Protein AF-A0A383F556-F1 (afdb_monomer_lite)

Structure (mmCIF, N/CA/C/O backbone):
data_AF-A0A383F556-F1
#
_entry.id   AF-A0A383F556-F1
#
loop_
_atom_site.group_PDB
_atom_site.id
_atom_site.type_symbol
_atom_site.label_atom_id
_atom_site.label_alt_id
_atom_site.label_comp_id
_atom_site.label_asym_id
_atom_site.label_entity_id
_atom_site.label_seq_id
_atom_site.pdbx_PDB_ins_code
_atom_site.Cartn_x
_atom_site.Cartn_y
_atom_site.Cartn_z
_atom_site.occupancy
_atom_site.B_iso_or_equiv
_atom_site.auth_seq_id
_atom_site.auth_comp_id
_atom_site.auth_asym_id
_atom_site.auth_atom_id
_atom_site.pdbx_PDB_model_num
ATOM 1 N N . LEU A 1 1 ? 10.290 -3.381 14.568 1.00 82.75 1 LEU A N 1
ATOM 2 C CA . LEU A 1 1 ? 10.496 -2.955 15.974 1.00 82.75 1 LEU A CA 1
ATOM 3 C C . LEU A 1 1 ? 11.344 -1.688 16.072 1.00 82.75 1 LEU A C 1
ATOM 5 O O . LEU A 1 1 ? 10.783 -0.673 16.446 1.00 82.75 1 LEU A O 1
ATOM 9 N N . LEU A 1 2 ? 12.609 -1.680 15.626 1.00 88.69 2 LEU A N 1
ATOM 10 C CA . LEU A 1 2 ? 13.478 -0.484 15.699 1.00 88.69 2 LEU A CA 1
ATOM 11 C C . LEU A 1 2 ? 12.856 0.798 15.114 1.00 88.69 2 LEU A C 1
ATOM 13 O O . LEU A 1 2 ? 12.939 1.856 15.727 1.00 88.69 2 LEU A O 1
ATOM 17 N N . THR A 1 3 ? 12.210 0.721 13.946 1.00 88.75 3 THR A N 1
ATOM 18 C CA . THR A 1 3 ? 11.525 1.880 13.347 1.00 88.75 3 THR A CA 1
ATOM 19 C C . THR A 1 3 ? 10.387 2.398 14.226 1.00 88.75 3 THR A C 1
ATOM 21 O O . THR A 1 3 ? 10.232 3.605 14.358 1.00 88.75 3 THR A O 1
ATOM 24 N N . ALA A 1 4 ? 9.615 1.507 14.851 1.00 90.25 4 ALA A N 1
ATOM 25 C CA . ALA A 1 4 ? 8.514 1.887 15.733 1.00 90.25 4 ALA A CA 1
ATOM 26 C C . ALA A 1 4 ? 9.050 2.627 16.970 1.00 90.25 4 ALA A C 1
ATOM 28 O O . ALA A 1 4 ? 8.618 3.738 17.259 1.00 90.25 4 ALA A O 1
ATOM 29 N N . GLU A 1 5 ? 10.077 2.076 17.619 1.00 91.81 5 GLU A N 1
ATOM 30 C CA . GLU A 1 5 ? 10.728 2.687 18.785 1.00 91.81 5 GLU A CA 1
ATOM 31 C C . GLU A 1 5 ? 11.360 4.046 18.467 1.00 91.81 5 GLU A C 1
ATOM 33 O O . GLU A 1 5 ? 11.185 4.993 19.230 1.00 91.81 5 GLU A O 1
ATOM 38 N N . ARG A 1 6 ? 12.035 4.181 17.315 1.00 91.25 6 ARG A N 1
ATOM 39 C CA . ARG A 1 6 ? 12.592 5.466 16.850 1.00 91.25 6 ARG A CA 1
ATOM 40 C C . ARG A 1 6 ? 11.532 6.552 16.672 1.00 91.25 6 ARG A C 1
ATOM 42 O O . ARG A 1 6 ? 11.854 7.725 16.804 1.00 91.25 6 ARG A O 1
ATOM 49 N N . ASN A 1 7 ? 10.293 6.157 16.390 1.00 88.81 7 ASN A N 1
ATOM 50 C CA . ASN A 1 7 ? 9.147 7.053 16.261 1.00 88.81 7 ASN A CA 1
ATOM 51 C C . ASN A 1 7 ? 8.319 7.152 17.559 1.00 88.81 7 ASN A C 1
ATOM 53 O O . ASN A 1 7 ? 7.208 7.669 17.539 1.00 88.81 7 ASN A O 1
ATOM 57 N N . GLY A 1 8 ? 8.831 6.654 18.690 1.00 92.31 8 GLY A N 1
ATOM 58 C CA . GLY A 1 8 ? 8.158 6.744 19.987 1.00 92.31 8 GLY A CA 1
ATOM 59 C C . GLY A 1 8 ? 7.057 5.706 20.217 1.00 92.31 8 GLY A C 1
ATOM 60 O O . GLY A 1 8 ? 6.406 5.739 21.256 1.00 92.31 8 GLY A O 1
ATOM 61 N N . TYR A 1 9 ? 6.868 4.734 19.322 1.00 92.44 9 TYR A N 1
ATOM 62 C CA . TYR A 1 9 ? 5.936 3.619 19.524 1.00 92.44 9 TYR A CA 1
ATOM 63 C C . TYR A 1 9 ? 6.584 2.515 20.366 1.00 92.44 9 TYR A C 1
ATOM 65 O O . TYR A 1 9 ? 6.806 1.393 19.912 1.00 92.44 9 TYR A O 1
ATOM 73 N N . SER A 1 10 ? 6.929 2.860 21.604 1.00 93.75 10 SER A N 1
ATOM 74 C CA . SER A 1 10 ? 7.419 1.923 22.613 1.00 93.75 10 SER A CA 1
ATOM 75 C C . SER A 1 10 ? 6.396 1.784 23.733 1.00 93.75 10 SER A C 1
ATOM 77 O O . SER A 1 10 ? 5.655 2.727 24.017 1.00 93.75 10 SER A O 1
ATOM 79 N N . SER A 1 11 ? 6.395 0.649 24.436 1.00 93.38 11 SER A N 1
ATOM 80 C CA . SER A 1 11 ? 5.472 0.471 25.561 1.00 93.38 11 SER A CA 1
ATOM 81 C C . SER A 1 11 ? 5.682 1.499 26.679 1.00 93.38 11 SER A C 1
ATOM 83 O O . SER A 1 11 ? 4.736 1.863 27.371 1.00 93.38 11 SER A O 1
ATOM 85 N N . ALA A 1 12 ? 6.913 1.999 26.835 1.00 92.69 12 ALA A N 1
ATOM 86 C CA . ALA A 1 12 ? 7.246 3.027 27.816 1.00 92.69 12 ALA A CA 1
ATOM 87 C C . ALA A 1 12 ? 6.643 4.394 27.458 1.00 92.69 12 ALA A C 1
ATOM 89 O O . ALA A 1 12 ? 6.179 5.109 28.340 1.00 92.69 12 ALA A O 1
ATOM 90 N N . THR A 1 13 ? 6.629 4.748 26.172 1.00 95.06 13 THR A N 1
ATOM 91 C CA . THR A 1 13 ? 6.064 6.014 25.685 1.00 95.06 13 THR A CA 1
ATOM 92 C C . THR A 1 13 ? 4.540 5.954 25.592 1.00 95.06 13 THR A C 1
ATOM 94 O O . THR A 1 13 ? 3.870 6.919 25.942 1.00 95.06 13 THR A O 1
ATOM 97 N N . LEU A 1 14 ? 3.991 4.823 25.136 1.00 93.25 14 LEU A N 1
ATOM 98 C CA . LEU A 1 14 ? 2.553 4.648 24.920 1.00 93.25 14 LEU A CA 1
ATOM 99 C C . LEU A 1 14 ? 1.781 4.346 26.213 1.00 93.25 14 LEU A C 1
ATOM 101 O O . LEU A 1 14 ? 0.568 4.527 26.256 1.00 93.25 14 LEU A O 1
ATOM 105 N N . GLY A 1 15 ? 2.456 3.847 27.255 1.00 95.38 15 GLY A N 1
ATOM 106 C CA . GLY A 1 15 ? 1.801 3.372 28.478 1.00 95.38 15 GLY A CA 1
ATOM 107 C C . GLY A 1 15 ? 1.016 2.064 28.293 1.00 95.38 15 GLY A C 1
ATOM 108 O O . GLY A 1 15 ? 0.298 1.645 29.199 1.00 95.38 15 GLY A O 1
ATOM 109 N N . CYS A 1 16 ? 1.151 1.405 27.140 1.00 94.69 16 CYS A N 1
ATOM 110 C CA . CYS A 1 16 ? 0.531 0.124 26.812 1.00 94.69 16 CYS A CA 1
ATOM 111 C C . CYS A 1 16 ? 1.474 -0.728 25.941 1.00 94.69 16 CYS A C 1
ATOM 113 O O . CYS A 1 16 ? 2.396 -0.182 25.337 1.00 94.69 16 CYS A O 1
ATOM 115 N N . PRO A 1 17 ? 1.293 -2.059 25.862 1.00 93.94 17 PRO A N 1
ATOM 116 C CA . PRO A 1 17 ? 2.137 -2.905 25.023 1.00 93.94 17 PRO A CA 1
ATOM 117 C C . PRO A 1 17 ? 2.098 -2.509 23.542 1.00 93.94 17 PRO A C 1
ATOM 119 O O . PRO A 1 17 ? 1.027 -2.382 22.954 1.00 93.94 17 PRO A O 1
ATOM 122 N N . PHE A 1 18 ? 3.271 -2.398 22.917 1.00 93.25 18 PHE A N 1
ATOM 123 C CA . PHE A 1 18 ? 3.389 -2.347 21.461 1.00 93.25 18 PHE A CA 1
ATOM 124 C C . PHE A 1 18 ? 3.455 -3.764 20.871 1.00 93.25 18 PHE A C 1
ATOM 126 O O . PHE A 1 18 ? 4.221 -4.604 21.346 1.00 93.25 18 PHE A O 1
ATOM 133 N N . ILE A 1 19 ? 2.693 -4.019 19.804 1.00 93.38 19 ILE A N 1
ATOM 134 C CA . ILE A 1 19 ? 2.665 -5.309 19.104 1.00 93.38 19 ILE A CA 1
ATOM 135 C C . ILE A 1 19 ? 2.684 -5.059 17.589 1.00 93.38 19 ILE A C 1
ATOM 137 O O . ILE A 1 19 ? 1.885 -4.281 17.075 1.00 93.38 19 ILE A O 1
ATOM 141 N N . CYS A 1 20 ? 3.561 -5.751 16.854 1.00 94.38 20 CYS A N 1
ATOM 142 C CA . CYS A 1 20 ? 3.426 -5.876 15.398 1.00 94.38 20 CYS A CA 1
ATOM 143 C C . CYS A 1 20 ? 2.303 -6.877 15.102 1.00 94.38 20 CYS A C 1
ATOM 145 O O . CYS A 1 20 ? 2.477 -8.079 15.311 1.00 94.38 20 CYS A O 1
ATOM 147 N N . ALA A 1 21 ? 1.145 -6.378 14.669 1.00 96.12 21 ALA A N 1
ATOM 148 C CA . ALA A 1 21 ? -0.080 -7.172 14.607 1.00 96.12 21 ALA A CA 1
ATOM 149 C C . ALA A 1 21 ? -0.034 -8.352 13.619 1.00 96.12 21 ALA A C 1
ATOM 151 O O . ALA A 1 21 ? -0.763 -9.328 13.801 1.00 96.12 21 ALA A O 1
ATOM 152 N N . ASP A 1 22 ? 0.812 -8.268 12.591 1.00 96.88 22 ASP A N 1
ATOM 153 C CA . ASP A 1 22 ? 1.055 -9.301 11.579 1.00 96.88 22 ASP A CA 1
ATOM 154 C C . ASP A 1 22 ? 2.279 -10.184 11.902 1.00 96.88 22 ASP A C 1
ATOM 156 O O . ASP A 1 22 ? 2.768 -10.943 11.061 1.00 96.88 22 ASP A O 1
ATOM 160 N N . GLY A 1 23 ? 2.759 -10.139 13.147 1.00 94.94 23 GLY A N 1
ATOM 161 C CA . GLY A 1 23 ? 3.851 -10.973 13.641 1.00 94.94 23 GLY A CA 1
ATOM 162 C C . GLY A 1 23 ? 5.244 -10.437 13.302 1.00 94.94 23 GLY A C 1
ATOM 163 O O . GLY A 1 23 ? 5.418 -9.396 12.676 1.00 94.94 23 GLY A O 1
ATOM 164 N N . PHE A 1 24 ? 6.278 -11.159 13.742 1.00 91.62 24 PHE A N 1
ATOM 165 C CA . PHE A 1 24 ? 7.666 -10.681 13.677 1.00 91.62 24 PHE A CA 1
ATOM 166 C C . PHE A 1 24 ? 8.178 -10.445 12.245 1.00 91.62 24 PHE A C 1
ATOM 168 O O . PHE A 1 24 ? 8.915 -9.491 12.008 1.00 91.62 24 PHE A O 1
ATOM 175 N N . ILE A 1 25 ? 7.770 -11.296 11.297 1.00 93.81 25 ILE A N 1
ATOM 176 C CA . ILE A 1 25 ? 8.145 -11.199 9.874 1.00 93.81 25 ILE A CA 1
ATOM 177 C C . ILE A 1 25 ? 6.978 -10.769 8.964 1.00 93.81 25 ILE A C 1
ATOM 179 O O . ILE A 1 25 ? 7.119 -10.790 7.741 1.00 93.81 25 ILE A O 1
ATOM 183 N N . GLY A 1 26 ? 5.833 -10.386 9.543 1.00 94.94 26 GLY A N 1
ATOM 184 C CA . GLY A 1 26 ? 4.665 -9.887 8.808 1.00 94.94 26 GLY A CA 1
ATOM 185 C C . GLY A 1 26 ? 3.803 -10.950 8.111 1.00 94.94 26 GLY A C 1
ATOM 186 O O . GLY A 1 26 ? 3.070 -10.624 7.178 1.00 94.94 26 GLY A O 1
ATOM 187 N N . THR A 1 27 ? 3.918 -12.225 8.496 1.00 96.12 27 THR A N 1
ATOM 188 C CA . THR A 1 27 ? 3.211 -13.358 7.861 1.00 96.12 27 THR A CA 1
ATOM 189 C C . THR A 1 27 ? 2.070 -13.932 8.700 1.00 96.12 27 THR A C 1
ATOM 191 O O . THR A 1 27 ? 1.432 -14.888 8.268 1.00 96.12 27 THR A O 1
ATOM 194 N N . ASN A 1 28 ? 1.824 -13.406 9.901 1.00 97.88 28 ASN A N 1
ATOM 195 C CA . ASN A 1 28 ? 0.738 -13.869 10.757 1.00 97.88 28 ASN A CA 1
ATOM 196 C C . ASN A 1 28 ? -0.544 -13.152 10.357 1.00 97.88 28 ASN A C 1
ATOM 198 O O . ASN A 1 28 ? -0.732 -11.970 10.654 1.00 97.88 28 ASN A O 1
ATOM 202 N N . ASP A 1 29 ? -1.434 -13.869 9.689 1.00 98.00 29 ASP A N 1
ATOM 203 C CA . ASP A 1 29 ? -2.674 -13.297 9.202 1.00 98.00 29 ASP A CA 1
ATOM 204 C C . ASP A 1 29 ? -3.859 -14.239 9.372 1.00 98.00 29 ASP A C 1
ATOM 206 O O . ASP A 1 29 ? -3.723 -15.440 9.615 1.00 98.00 29 ASP A O 1
ATOM 210 N N . PHE A 1 30 ? -5.034 -13.636 9.314 1.00 98.25 30 PHE A N 1
ATOM 211 C CA . PHE A 1 30 ? -6.313 -14.301 9.323 1.00 98.25 30 PHE A CA 1
ATOM 212 C C . PHE A 1 30 ? -7.007 -13.977 8.006 1.00 98.25 30 PHE A C 1
ATOM 214 O O . PHE A 1 30 ? -7.207 -12.811 7.653 1.00 98.25 30 PHE A O 1
ATOM 221 N N . ARG A 1 31 ? -7.339 -15.026 7.256 1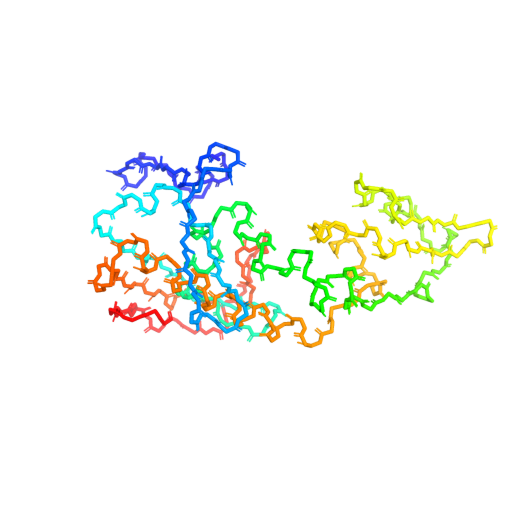.00 98.50 31 ARG A N 1
ATOM 222 C CA . ARG A 1 31 ? -8.063 -14.893 5.998 1.00 98.50 31 ARG A CA 1
ATOM 223 C C . ARG A 1 31 ? -9.532 -14.605 6.288 1.00 98.50 31 ARG A C 1
ATOM 225 O O . ARG A 1 31 ? -10.173 -15.349 7.025 1.00 98.50 31 ARG A O 1
ATOM 232 N N . VAL A 1 32 ? -10.056 -13.572 5.644 1.00 98.31 32 VAL A N 1
ATOM 233 C CA . VAL A 1 32 ? -11.462 -13.175 5.712 1.00 98.31 32 VAL A CA 1
ATOM 234 C C . VAL A 1 32 ? -12.033 -13.195 4.306 1.00 98.31 32 VAL A C 1
ATOM 236 O O . VAL A 1 32 ? -11.501 -12.530 3.419 1.00 98.31 32 VAL A O 1
ATOM 239 N N . ASP A 1 33 ? -13.116 -13.936 4.096 1.00 98.31 33 ASP A N 1
ATOM 240 C CA . ASP A 1 33 ? -13.802 -13.936 2.808 1.00 98.31 33 ASP A CA 1
ATOM 241 C C . ASP A 1 33 ? -14.694 -12.683 2.676 1.00 98.31 33 ASP A C 1
ATOM 243 O O . ASP A 1 33 ? -15.473 -12.332 3.570 1.00 98.31 33 ASP A O 1
ATOM 247 N N . ILE A 1 34 ? -14.579 -12.008 1.533 1.00 98.00 34 ILE A N 1
ATOM 248 C CA . ILE A 1 34 ? -15.324 -10.795 1.166 1.00 98.00 34 ILE A CA 1
ATOM 249 C C . ILE A 1 34 ? -15.900 -10.956 -0.248 1.00 98.00 34 ILE A C 1
ATOM 251 O O . ILE A 1 34 ? -15.506 -10.243 -1.167 1.00 98.00 34 ILE A O 1
ATOM 255 N N . PRO A 1 35 ? -16.815 -11.916 -0.481 1.00 97.88 35 PRO A N 1
ATOM 256 C CA . PRO A 1 35 ? -17.360 -12.168 -1.818 1.00 97.88 35 PRO A CA 1
ATOM 257 C C . PRO A 1 35 ? -18.011 -10.928 -2.461 1.00 97.88 35 PRO A C 1
ATOM 259 O O . PRO A 1 35 ? -18.036 -10.811 -3.692 1.00 97.88 35 PRO A O 1
ATOM 262 N N . GLU A 1 36 ? -18.506 -10.000 -1.639 1.00 97.12 36 GLU A N 1
ATOM 263 C CA . GLU A 1 36 ? -19.078 -8.720 -2.057 1.00 97.12 36 GLU A CA 1
ATOM 264 C C . GLU A 1 36 ? -18.050 -7.624 -2.380 1.00 97.12 36 GLU A C 1
ATOM 266 O O . GLU A 1 36 ? -18.456 -6.582 -2.886 1.00 97.12 36 GLU A O 1
ATOM 271 N N . GLY A 1 37 ? -16.756 -7.838 -2.114 1.00 96.94 37 GLY A N 1
ATOM 272 C CA . GLY A 1 37 ? -15.706 -6.879 -2.463 1.00 96.94 37 GLY A CA 1
ATOM 273 C C . GLY A 1 37 ? -15.660 -6.625 -3.970 1.00 96.94 37 GLY A C 1
ATOM 274 O O . GLY A 1 37 ? -16.014 -7.494 -4.770 1.00 96.94 37 GLY A O 1
ATOM 275 N N . TYR A 1 38 ? -15.276 -5.427 -4.385 1.00 96.31 38 TYR A N 1
ATOM 276 C CA . TYR A 1 38 ? -15.309 -5.000 -5.780 1.00 96.31 38 TYR A CA 1
ATOM 277 C C . TYR A 1 38 ? -14.215 -5.676 -6.623 1.00 96.31 38 TYR A C 1
ATOM 279 O O . TYR A 1 38 ? -14.519 -6.294 -7.645 1.00 96.31 38 TYR A O 1
ATOM 287 N N . ILE A 1 39 ? -12.963 -5.618 -6.162 1.00 95.31 39 ILE A N 1
ATOM 288 C CA . ILE A 1 39 ? -11.789 -6.282 -6.746 1.00 95.31 39 ILE A CA 1
ATOM 289 C C . ILE A 1 39 ? -11.439 -7.539 -5.950 1.00 95.31 39 ILE A C 1
ATOM 291 O O . ILE A 1 39 ? -11.356 -8.636 -6.507 1.00 95.31 39 ILE A O 1
ATOM 295 N N . LEU A 1 40 ? -11.218 -7.393 -4.643 1.00 97.00 40 LEU A N 1
ATOM 296 C CA . LEU A 1 40 ? -10.759 -8.483 -3.791 1.00 97.00 40 LEU A CA 1
ATOM 297 C C . LEU A 1 40 ? -11.943 -9.314 -3.304 1.00 97.00 40 LEU A C 1
ATOM 299 O O . LEU A 1 40 ? -12.966 -8.786 -2.879 1.00 97.00 40 LEU A O 1
ATOM 303 N N . LYS A 1 41 ? -11.782 -10.640 -3.330 1.00 97.31 41 LYS A N 1
ATOM 304 C CA . LYS A 1 41 ? -12.768 -11.602 -2.798 1.00 97.31 41 LYS A CA 1
ATOM 305 C C . LYS A 1 41 ? -12.366 -12.204 -1.456 1.00 97.31 41 LYS A C 1
ATOM 307 O O . LYS A 1 41 ? -13.140 -12.924 -0.830 1.00 97.31 41 LYS A O 1
ATOM 312 N N . GLU A 1 42 ? -11.167 -11.870 -1.003 1.00 97.62 42 GLU A N 1
ATOM 313 C CA . GLU A 1 42 ? -10.589 -12.264 0.271 1.00 97.62 42 GLU A CA 1
ATOM 314 C C . GLU A 1 42 ? -9.603 -11.187 0.739 1.00 97.62 42 GLU A C 1
ATOM 316 O O . GLU A 1 42 ? -8.917 -10.565 -0.075 1.00 97.62 42 GLU A O 1
ATOM 321 N N . ALA A 1 43 ? -9.520 -10.992 2.051 1.00 98.12 43 ALA A N 1
ATOM 322 C CA . ALA A 1 43 ? -8.539 -10.134 2.704 1.00 98.12 43 ALA A CA 1
ATOM 323 C C . ALA A 1 43 ? -7.679 -10.951 3.677 1.00 98.12 43 ALA A C 1
ATOM 325 O O . ALA A 1 43 ? -8.117 -11.973 4.211 1.00 98.12 43 ALA A O 1
ATOM 326 N N . TYR A 1 44 ? -6.455 -10.485 3.925 1.00 98.44 44 TYR A N 1
ATOM 327 C CA . TYR A 1 44 ? -5.492 -11.135 4.816 1.00 98.44 44 TYR A CA 1
ATOM 328 C C . TYR A 1 44 ? -5.129 -10.176 5.945 1.00 98.44 44 TYR A C 1
ATOM 330 O O . TYR A 1 44 ? -4.114 -9.471 5.914 1.00 98.44 44 TYR A O 1
ATOM 338 N N . VAL A 1 45 ? -6.012 -10.149 6.939 1.00 98.56 45 VAL A N 1
ATOM 339 C CA . VAL A 1 45 ? -5.969 -9.221 8.068 1.00 98.56 45 VAL A CA 1
ATOM 340 C C . VAL A 1 45 ? -4.905 -9.674 9.058 1.00 98.56 45 VAL A C 1
ATOM 342 O O . VAL A 1 45 ? -4.778 -10.861 9.345 1.00 98.56 45 VAL A O 1
ATOM 345 N N . ALA A 1 46 ? -4.139 -8.736 9.604 1.00 98.50 46 ALA A N 1
ATOM 346 C CA . ALA A 1 46 ? -3.150 -9.011 10.635 1.00 98.50 46 ALA A CA 1
ATOM 347 C C . ALA A 1 46 ? -3.785 -9.770 11.814 1.00 98.50 46 ALA A C 1
ATOM 349 O O . ALA A 1 46 ? -4.800 -9.342 12.370 1.00 98.50 46 ALA A O 1
ATOM 350 N N . GLN A 1 47 ? -3.192 -10.901 12.203 1.00 98.19 47 GLN A N 1
ATOM 351 C CA . GLN A 1 47 ? -3.844 -11.859 13.100 1.00 98.19 47 GLN A CA 1
ATOM 352 C C . GLN A 1 47 ? -4.232 -11.255 14.459 1.00 98.19 47 GLN A C 1
ATOM 354 O O . GLN A 1 47 ? -5.302 -11.563 14.977 1.00 98.19 47 GLN A O 1
ATOM 359 N N . ALA A 1 48 ? -3.400 -10.377 15.031 1.00 97.81 48 ALA A N 1
ATOM 360 C CA . ALA A 1 48 ? -3.717 -9.743 16.312 1.00 97.81 48 ALA A CA 1
ATOM 361 C C . ALA A 1 48 ? -4.887 -8.747 16.213 1.00 97.81 48 ALA A C 1
ATOM 363 O O . ALA A 1 48 ? -5.631 -8.599 17.176 1.00 97.81 48 ALA A O 1
ATOM 364 N N . ILE A 1 49 ? -5.069 -8.094 15.057 1.00 98.19 49 ILE A N 1
ATOM 365 C CA . ILE A 1 49 ? -6.220 -7.212 14.809 1.00 98.19 49 ILE A CA 1
ATOM 366 C C . ILE A 1 49 ? -7.485 -8.050 14.641 1.00 98.19 49 ILE A C 1
ATOM 368 O O . ILE A 1 49 ? -8.493 -7.753 15.269 1.00 98.19 49 ILE A O 1
ATOM 372 N N . ALA A 1 50 ? -7.424 -9.133 13.861 1.00 98.00 50 ALA A N 1
ATOM 373 C CA . ALA A 1 50 ? -8.562 -10.034 13.671 1.00 98.00 50 ALA A CA 1
ATOM 374 C C . ALA A 1 50 ? -9.035 -10.702 14.978 1.00 98.00 50 ALA A C 1
ATOM 376 O O . ALA A 1 50 ? -10.198 -11.064 15.098 1.00 98.00 50 ALA A O 1
ATOM 377 N N . ALA A 1 51 ? -8.140 -10.868 15.956 1.00 97.88 51 ALA A N 1
ATOM 378 C CA . ALA A 1 51 ? -8.458 -11.434 17.265 1.00 97.88 51 ALA A CA 1
ATOM 379 C C . ALA A 1 51 ? -9.008 -10.410 18.279 1.00 97.88 51 ALA A C 1
ATOM 381 O O . ALA A 1 51 ? -9.318 -10.793 19.406 1.00 97.88 51 ALA A O 1
ATOM 382 N N . ALA A 1 52 ? -9.083 -9.122 17.930 1.00 97.88 52 ALA A N 1
ATOM 383 C CA . ALA A 1 52 ? -9.521 -8.082 18.852 1.00 97.88 52 ALA A CA 1
ATOM 384 C C . ALA A 1 52 ? -11.047 -8.095 19.052 1.00 97.88 52 ALA A C 1
ATOM 386 O O . ALA A 1 52 ? -11.808 -8.224 18.097 1.00 97.88 52 ALA A O 1
ATOM 387 N N . ASP A 1 53 ? -11.504 -7.875 20.289 1.00 98.19 53 ASP A N 1
ATOM 388 C CA . ASP A 1 53 ? -12.938 -7.746 20.593 1.00 98.19 53 ASP A CA 1
ATOM 389 C C . ASP A 1 53 ? -13.554 -6.454 20.039 1.00 98.19 53 ASP A C 1
ATOM 391 O O . ASP A 1 53 ? -14.754 -6.416 19.767 1.00 98.19 53 ASP A O 1
ATOM 395 N N . ALA A 1 54 ? -12.741 -5.401 19.921 1.00 97.81 54 ALA A N 1
ATOM 396 C CA . ALA A 1 54 ? -13.062 -4.096 19.353 1.00 97.81 54 ALA A CA 1
ATOM 397 C C . ALA A 1 54 ? -11.770 -3.406 18.885 1.00 97.81 54 ALA A C 1
ATOM 399 O O . ALA A 1 54 ? -10.685 -3.699 19.394 1.00 97.81 54 ALA A O 1
ATOM 400 N N . LEU A 1 55 ? -11.885 -2.465 17.948 1.00 97.94 55 LEU A N 1
ATOM 401 C CA . LEU A 1 55 ? -10.751 -1.739 17.374 1.00 97.94 55 LEU A CA 1
ATOM 402 C C . LEU A 1 55 ? -11.015 -0.231 17.383 1.00 97.94 55 LEU A C 1
ATOM 404 O O . LEU A 1 55 ? -12.074 0.215 16.954 1.00 97.94 55 LEU A O 1
ATOM 408 N N . ILE A 1 56 ? -10.030 0.559 17.817 1.00 97.25 56 ILE A N 1
ATOM 409 C CA . ILE A 1 56 ? -10.004 2.005 17.575 1.00 97.25 56 ILE A CA 1
ATOM 410 C C . ILE A 1 56 ? -8.865 2.307 16.607 1.00 97.25 56 ILE A C 1
ATOM 412 O O . ILE A 1 56 ? -7.693 2.149 16.949 1.00 97.25 56 ILE A O 1
ATOM 416 N N . ALA A 1 57 ? -9.212 2.732 15.396 1.00 96.31 57 ALA A N 1
ATOM 417 C CA . ALA A 1 57 ? -8.257 3.157 14.388 1.00 96.31 57 ALA A CA 1
ATOM 418 C C . ALA A 1 57 ? -7.903 4.631 14.620 1.00 96.31 57 ALA A C 1
ATOM 420 O O . ALA A 1 57 ? -8.716 5.522 14.371 1.00 96.31 57 ALA A O 1
ATOM 421 N N . LEU A 1 58 ? -6.692 4.878 15.120 1.00 94.88 58 LEU A N 1
ATOM 422 C CA . LEU A 1 58 ? -6.126 6.217 15.244 1.00 94.88 58 LEU A CA 1
ATOM 423 C C . LEU A 1 58 ? -5.266 6.518 14.018 1.00 94.88 58 LEU A C 1
ATOM 425 O O . LEU A 1 58 ? -4.249 5.866 13.779 1.00 94.88 58 LEU A O 1
ATOM 429 N N . THR A 1 59 ? -5.667 7.521 13.254 1.00 93.88 59 THR A N 1
ATOM 430 C CA . THR A 1 59 ? -5.107 7.812 11.935 1.00 93.88 59 THR A CA 1
ATOM 431 C C . THR A 1 59 ? -4.802 9.286 11.771 1.00 93.88 59 THR A C 1
ATOM 433 O O . THR A 1 59 ? -5.309 10.145 12.485 1.00 93.88 59 THR A O 1
ATOM 436 N N . HIS A 1 60 ? -3.936 9.585 10.811 1.00 91.62 60 HIS A N 1
ATOM 437 C CA . HIS A 1 60 ? -3.553 10.938 10.437 1.00 91.62 60 HIS A CA 1
ATOM 438 C C . HIS A 1 60 ? -3.832 11.126 8.953 1.00 91.62 60 HIS A C 1
ATOM 440 O O . HIS A 1 60 ? -3.464 10.260 8.152 1.00 91.62 60 HIS A O 1
ATOM 446 N N . PHE A 1 61 ? -4.490 12.231 8.606 1.00 90.62 61 PHE A N 1
ATOM 447 C CA . PHE A 1 61 ? -4.737 12.576 7.215 1.00 90.62 61 PHE A CA 1
ATOM 448 C C . PHE A 1 61 ? -3.435 12.972 6.520 1.00 90.62 61 PHE A C 1
ATOM 450 O O . PHE A 1 61 ? -2.665 13.785 7.029 1.00 90.62 61 PHE A O 1
ATOM 457 N N . LYS A 1 62 ? -3.204 12.415 5.332 1.00 88.38 62 LYS A N 1
ATOM 458 C CA . LYS A 1 62 ? -2.012 12.673 4.507 1.00 88.38 62 LYS A CA 1
ATOM 459 C C . LYS A 1 62 ? -2.331 12.539 3.030 1.00 88.38 62 LYS A C 1
ATOM 461 O O . LYS A 1 62 ? -3.259 11.825 2.670 1.00 88.38 62 LYS A O 1
ATOM 466 N N . GLY A 1 63 ? -1.554 13.183 2.173 1.00 87.88 63 GLY A N 1
ATOM 467 C CA . GLY A 1 63 ? -1.625 12.940 0.739 1.00 87.88 63 GLY A CA 1
ATOM 468 C C . GLY A 1 63 ? -1.030 11.586 0.345 1.00 87.88 63 GLY A C 1
ATOM 469 O O . GLY A 1 63 ? -0.455 10.854 1.159 1.00 87.88 63 GLY A O 1
ATOM 470 N N . HIS A 1 64 ? -1.169 11.246 -0.931 1.00 82.62 64 HIS A N 1
ATOM 471 C CA . HIS A 1 64 ? -0.585 10.063 -1.543 1.00 82.62 64 HIS A CA 1
ATOM 472 C C . HIS A 1 64 ? -0.226 10.361 -2.995 1.00 82.62 64 HIS A C 1
ATOM 474 O O . HIS A 1 64 ? -1.017 10.964 -3.715 1.00 82.62 64 HIS A O 1
ATOM 480 N N . SER A 1 65 ? 0.915 9.859 -3.468 1.00 73.19 65 SER A N 1
ATOM 481 C CA . SER A 1 65 ? 1.332 10.007 -4.872 1.00 73.19 65 SER A CA 1
ATOM 482 C C . SER A 1 65 ? 0.398 9.316 -5.874 1.00 73.19 65 SER A C 1
ATOM 484 O O . SER A 1 65 ? 0.485 9.580 -7.064 1.00 73.19 65 SER A O 1
ATOM 486 N N . MET A 1 66 ? -0.504 8.458 -5.390 1.00 70.44 66 MET A N 1
ATOM 487 C CA . MET A 1 66 ? -1.496 7.736 -6.201 1.00 70.44 66 MET A CA 1
ATOM 488 C C . MET A 1 66 ? -2.876 8.418 -6.192 1.00 70.44 66 MET A C 1
ATOM 490 O O . MET A 1 66 ? -3.850 7.812 -6.600 1.00 70.44 66 MET A O 1
ATOM 494 N N . GLY A 1 67 ? -2.982 9.663 -5.712 1.00 60.53 67 GLY A N 1
ATOM 495 C CA . GLY A 1 67 ? -4.209 10.466 -5.828 1.00 60.53 67 GLY A CA 1
ATOM 496 C C . GLY A 1 67 ? -5.219 10.334 -4.682 1.00 60.53 67 GLY A C 1
ATOM 497 O O . GLY A 1 67 ? -6.171 11.110 -4.634 1.00 60.53 67 GLY A O 1
ATOM 498 N N . VAL A 1 68 ? -4.997 9.433 -3.720 1.00 68.62 68 VAL A N 1
ATOM 499 C CA . VAL A 1 68 ? -5.848 9.293 -2.525 1.00 68.62 68 VAL A CA 1
ATOM 500 C C . VAL A 1 68 ? -5.369 10.117 -1.332 1.00 68.62 68 VAL A C 1
ATOM 502 O O . VAL A 1 68 ? -4.183 10.405 -1.167 1.00 68.62 68 VAL A O 1
ATOM 505 N N . ILE A 1 69 ? -6.303 10.440 -0.441 1.00 82.50 69 ILE A N 1
ATOM 506 C CA . ILE A 1 69 ? -5.994 10.911 0.907 1.00 82.50 69 ILE A CA 1
ATOM 507 C C . ILE A 1 69 ? -5.883 9.687 1.820 1.00 82.50 69 ILE A C 1
ATOM 509 O O . ILE A 1 69 ? -6.800 8.878 1.932 1.00 82.50 69 ILE A O 1
ATOM 513 N N . GLY A 1 70 ? -4.735 9.526 2.472 1.00 83.62 70 GLY A N 1
ATOM 514 C CA . GLY A 1 70 ? -4.572 8.558 3.547 1.00 83.62 70 GLY A CA 1
ATOM 515 C C . GLY A 1 70 ? -5.416 8.961 4.755 1.00 83.62 70 GLY A C 1
ATOM 516 O O . GLY A 1 70 ? -5.437 10.128 5.125 1.00 83.62 70 GLY A O 1
ATOM 517 N N . GLY A 1 71 ? -6.076 7.986 5.371 1.00 90.38 71 GLY A N 1
ATOM 518 C CA . GLY A 1 71 ? -6.990 8.145 6.505 1.00 90.38 71 GLY A CA 1
ATOM 519 C C . GLY A 1 71 ? -7.335 6.772 7.079 1.00 90.38 71 GLY A C 1
ATOM 520 O O . GLY A 1 71 ? -6.518 5.847 6.968 1.00 90.38 71 GLY A O 1
ATOM 521 N N . ALA A 1 72 ? -8.533 6.607 7.643 1.00 93.81 72 ALA A N 1
ATOM 522 C CA . ALA A 1 72 ? -8.982 5.326 8.192 1.00 93.81 72 ALA A CA 1
ATOM 523 C C . ALA A 1 72 ? -8.967 4.201 7.150 1.00 93.81 72 ALA A C 1
ATOM 525 O O . ALA A 1 72 ? -8.370 3.150 7.394 1.00 93.81 72 ALA A O 1
ATOM 526 N N . LEU A 1 73 ? -9.543 4.455 5.969 1.00 92.44 73 LEU A N 1
ATOM 527 C CA . LEU A 1 73 ? -9.656 3.472 4.886 1.00 92.44 73 LEU A CA 1
ATOM 528 C C . LEU A 1 73 ? -8.293 2.907 4.486 1.00 92.44 73 LEU A C 1
ATOM 530 O O . LEU A 1 73 ? -8.093 1.695 4.490 1.00 92.44 73 LEU A O 1
ATOM 534 N N . LYS A 1 74 ? -7.310 3.777 4.217 1.00 91.50 74 LYS A N 1
ATOM 535 C CA . LYS A 1 74 ? -5.949 3.328 3.889 1.00 91.50 74 LYS A CA 1
ATOM 536 C C . LYS A 1 74 ? -5.285 2.635 5.081 1.00 91.50 74 LYS A C 1
ATOM 538 O O . LYS A 1 74 ? -4.561 1.657 4.897 1.00 91.50 74 LYS A O 1
ATOM 543 N N . ASN A 1 75 ? -5.487 3.123 6.304 1.00 93.50 75 ASN A N 1
ATOM 544 C CA . ASN A 1 75 ? -4.862 2.521 7.478 1.00 93.50 75 ASN A CA 1
ATOM 545 C C . ASN A 1 75 ? -5.348 1.087 7.714 1.00 93.50 75 ASN A C 1
ATOM 547 O O . ASN A 1 75 ? -4.520 0.214 7.953 1.00 93.50 75 ASN A O 1
ATOM 551 N N . LEU A 1 76 ? -6.640 0.808 7.561 1.00 95.69 76 LEU A N 1
ATOM 552 C CA . LEU A 1 76 ? -7.149 -0.557 7.676 1.00 95.69 76 LEU A CA 1
ATOM 553 C C . LEU A 1 76 ? -6.896 -1.385 6.406 1.00 95.69 76 LEU A C 1
ATOM 555 O O . LEU A 1 76 ? -6.425 -2.521 6.483 1.00 95.69 76 LEU A O 1
ATOM 559 N N . GLY A 1 77 ? -7.127 -0.807 5.229 1.00 95.06 77 GLY A N 1
ATOM 560 C CA . GLY A 1 77 ? -6.950 -1.480 3.942 1.00 95.06 77 GLY A CA 1
ATOM 561 C C . GLY A 1 77 ? -5.497 -1.815 3.595 1.00 95.06 77 GLY A C 1
ATOM 562 O O . GLY A 1 77 ? -5.250 -2.783 2.890 1.00 95.06 77 GLY A O 1
ATOM 563 N N . ILE A 1 78 ? -4.516 -1.075 4.123 1.00 93.94 78 ILE A N 1
ATOM 564 C CA . ILE A 1 78 ? -3.079 -1.355 3.945 1.00 93.94 78 ILE A CA 1
ATOM 565 C C . ILE A 1 78 ? -2.407 -1.698 5.274 1.00 93.94 78 ILE A C 1
ATOM 567 O O . ILE A 1 78 ? -1.735 -2.719 5.386 1.00 93.94 78 ILE A O 1
ATOM 571 N N . GLY A 1 79 ? -2.537 -0.836 6.281 1.00 94.12 79 GLY A N 1
ATOM 572 C CA . GLY A 1 79 ? -1.793 -0.934 7.543 1.00 94.12 79 GLY A CA 1
ATOM 573 C C . GLY A 1 79 ? -2.186 -2.134 8.407 1.00 94.12 79 GLY A C 1
ATOM 574 O O . GLY A 1 79 ? -1.302 -2.769 8.981 1.00 94.12 79 GLY A O 1
ATOM 575 N N . ALA A 1 80 ? -3.473 -2.484 8.441 1.00 97.19 80 ALA A N 1
ATOM 576 C CA . ALA A 1 80 ? -3.990 -3.638 9.181 1.00 97.19 80 ALA A CA 1
ATOM 577 C C . ALA A 1 80 ? -3.918 -4.963 8.400 1.00 97.19 80 ALA A C 1
ATOM 579 O O . ALA A 1 80 ? -4.353 -5.999 8.903 1.00 97.19 80 ALA A O 1
ATOM 580 N N . GLN A 1 81 ? -3.354 -4.955 7.191 1.00 97.81 81 GLN A N 1
ATOM 581 C CA . GLN A 1 81 ? -3.099 -6.161 6.410 1.00 97.81 81 GLN A CA 1
ATOM 582 C C . GLN A 1 81 ? -1.712 -6.734 6.711 1.00 97.81 81 GLN A C 1
ATOM 584 O O . GLN A 1 81 ? -0.758 -6.009 7.017 1.00 97.81 81 GLN A O 1
ATOM 589 N N . SER A 1 82 ? -1.575 -8.045 6.541 1.00 97.56 82 SER A N 1
ATOM 590 C CA . SER A 1 82 ? -0.273 -8.713 6.560 1.00 97.56 82 SER A CA 1
ATOM 591 C C . SER A 1 82 ? 0.556 -8.385 5.322 1.00 97.56 82 SER A C 1
ATOM 593 O O . SER A 1 82 ? 0.079 -7.749 4.380 1.00 97.56 82 SER A O 1
ATOM 595 N N . LYS A 1 83 ? 1.801 -8.867 5.259 1.00 95.31 83 LYS A N 1
ATOM 596 C CA . LYS A 1 83 ? 2.622 -8.768 4.043 1.00 95.31 83 LYS A CA 1
ATOM 597 C C . LYS A 1 83 ? 1.917 -9.371 2.820 1.00 95.31 83 LYS A C 1
ATOM 599 O O . LYS A 1 83 ? 1.990 -8.795 1.737 1.00 95.31 83 LYS A O 1
ATOM 604 N N . ARG A 1 84 ? 1.208 -10.491 2.999 1.00 95.62 84 ARG A N 1
ATOM 605 C CA . ARG A 1 84 ? 0.405 -11.125 1.943 1.00 95.62 84 ARG A CA 1
ATOM 606 C C . ARG A 1 84 ? -0.806 -10.272 1.567 1.00 95.62 84 ARG A C 1
ATOM 608 O O . ARG A 1 84 ? -1.047 -10.065 0.385 1.00 95.62 84 ARG A O 1
ATOM 615 N N . GLY A 1 85 ? -1.525 -9.725 2.547 1.00 96.62 85 GLY A N 1
ATOM 616 C CA . GLY A 1 85 ? -2.657 -8.834 2.273 1.00 96.62 85 GLY A CA 1
ATOM 617 C C . GLY A 1 85 ? -2.236 -7.568 1.531 1.00 96.62 85 GLY A C 1
ATOM 618 O O . GLY A 1 85 ? -2.830 -7.226 0.516 1.00 96.62 85 GLY A O 1
ATOM 619 N N . LYS A 1 86 ? -1.135 -6.934 1.950 1.00 94.50 86 LYS A N 1
ATOM 620 C CA . LYS A 1 86 ? -0.536 -5.781 1.257 1.00 94.50 86 LYS A CA 1
ATOM 621 C C . LYS A 1 86 ? -0.166 -6.120 -0.184 1.00 94.50 86 LYS A C 1
ATOM 623 O O . LYS A 1 86 ? -0.445 -5.319 -1.070 1.00 94.50 86 LYS A O 1
ATOM 628 N N . PHE A 1 87 ? 0.427 -7.292 -0.418 1.00 94.62 87 PHE A N 1
ATOM 629 C CA . PHE A 1 87 ? 0.739 -7.769 -1.765 1.00 94.62 87 PHE A CA 1
ATOM 630 C C . PHE A 1 87 ? -0.526 -7.892 -2.626 1.00 94.62 87 PHE A C 1
ATOM 632 O O . PHE A 1 87 ? -0.545 -7.378 -3.740 1.00 94.62 87 PHE A O 1
ATOM 639 N N . ASN A 1 88 ? -1.606 -8.467 -2.090 1.00 94.31 88 ASN A N 1
ATOM 640 C CA . ASN A 1 88 ? -2.883 -8.571 -2.799 1.00 94.31 88 ASN A CA 1
ATOM 641 C C . ASN A 1 88 ? -3.506 -7.205 -3.110 1.00 94.31 88 ASN A C 1
ATOM 643 O O . ASN A 1 88 ? -3.960 -6.999 -4.231 1.00 94.31 88 ASN A O 1
ATOM 647 N N . VAL A 1 89 ? -3.496 -6.264 -2.159 1.00 95.00 89 VAL A N 1
ATOM 648 C CA . VAL A 1 89 ? -4.042 -4.911 -2.374 1.00 95.00 89 VAL A CA 1
ATOM 649 C C . VAL A 1 89 ? -3.262 -4.151 -3.450 1.00 95.00 89 VAL A C 1
ATOM 651 O O . VAL A 1 89 ? -3.852 -3.400 -4.215 1.00 95.00 89 VAL A O 1
ATOM 654 N N . HIS A 1 90 ? -1.959 -4.412 -3.590 1.00 92.50 90 HIS A N 1
ATOM 655 C CA . HIS A 1 90 ? -1.123 -3.881 -4.676 1.00 92.50 90 HIS A CA 1
ATOM 656 C C . HIS A 1 90 ? -1.188 -4.725 -5.964 1.00 92.50 90 HIS A C 1
ATOM 658 O O . HIS A 1 90 ? -0.238 -4.760 -6.749 1.00 92.50 90 HIS A O 1
ATOM 664 N N . MET A 1 91 ? -2.298 -5.436 -6.177 1.00 93.00 91 MET A N 1
ATOM 665 C CA . MET A 1 91 ? -2.568 -6.243 -7.373 1.00 93.00 91 MET A CA 1
ATOM 666 C C . MET A 1 91 ? -1.524 -7.340 -7.628 1.00 93.00 91 MET A C 1
ATOM 668 O O . MET A 1 91 ? -1.266 -7.731 -8.767 1.00 93.00 91 MET A O 1
ATOM 672 N N . GLY A 1 92 ? -0.939 -7.862 -6.549 1.00 90.44 92 GLY A N 1
ATOM 673 C CA . GLY A 1 92 ? 0.023 -8.956 -6.535 1.00 90.44 92 GLY A CA 1
ATOM 674 C C . GLY A 1 92 ? -0.401 -10.155 -7.376 1.00 90.44 92 GLY A C 1
ATOM 675 O O . GLY A 1 92 ? -1.260 -10.925 -6.960 1.00 90.44 92 GLY A O 1
ATOM 676 N N . GLY A 1 93 ? 0.210 -10.328 -8.551 1.00 84.88 93 GLY A N 1
ATOM 677 C CA . GLY A 1 93 ? -0.083 -11.449 -9.451 1.00 84.88 93 GLY A CA 1
ATOM 678 C C . GLY A 1 93 ? -1.464 -11.390 -10.116 1.00 84.88 93 GLY A C 1
ATOM 679 O O . GLY A 1 93 ? -1.900 -12.390 -10.683 1.00 84.88 93 GLY A O 1
ATOM 680 N N . HIS A 1 94 ? -2.164 -10.250 -10.058 1.00 91.88 94 HIS A N 1
ATOM 681 C CA . HIS A 1 94 ? -3.456 -10.102 -10.723 1.00 91.88 94 HIS A CA 1
ATOM 682 C C . HIS A 1 94 ? -3.263 -10.103 -12.251 1.00 91.88 94 HIS A C 1
ATOM 684 O O . HIS A 1 94 ? -2.490 -9.284 -12.754 1.00 91.88 94 HIS A O 1
ATOM 690 N N . PRO A 1 95 ? -3.989 -10.941 -13.015 1.00 90.44 95 PRO A N 1
ATOM 691 C CA . PRO A 1 95 ? -3.746 -11.133 -14.450 1.00 90.44 95 PRO A CA 1
ATOM 692 C C . PRO A 1 95 ? -4.046 -9.897 -15.306 1.00 90.44 95 PRO A C 1
ATOM 694 O O . PRO A 1 95 ? -3.645 -9.840 -16.461 1.00 90.44 95 PRO A O 1
ATOM 697 N N . THR A 1 96 ? -4.776 -8.922 -14.762 1.00 91.81 96 THR A N 1
ATOM 698 C CA . THR A 1 96 ? -5.160 -7.690 -15.474 1.00 91.81 96 THR A CA 1
ATOM 699 C C . THR A 1 96 ? -4.508 -6.442 -14.899 1.00 91.81 96 THR A C 1
ATOM 701 O O . THR A 1 96 ? -4.336 -5.464 -15.613 1.00 91.81 96 THR A O 1
ATOM 704 N N . TYR A 1 97 ? -4.180 -6.449 -13.606 1.00 92.75 97 TYR A N 1
ATOM 705 C CA . TYR A 1 97 ? -3.812 -5.229 -12.880 1.00 92.75 97 TYR A CA 1
ATOM 706 C C . TYR A 1 97 ? -2.440 -5.321 -12.228 1.00 92.75 97 TYR A C 1
ATOM 708 O O . TYR A 1 97 ? -1.952 -4.308 -11.746 1.00 92.75 97 TYR A O 1
ATOM 716 N N . GLY A 1 98 ? -1.802 -6.492 -12.197 1.00 91.94 98 GLY A N 1
ATOM 717 C CA . GLY A 1 98 ? -0.436 -6.603 -11.706 1.00 91.94 98 GLY A CA 1
ATOM 718 C C . GLY A 1 98 ? 0.547 -5.892 -12.637 1.00 91.94 98 GLY A C 1
ATOM 719 O O . GLY A 1 98 ? 0.326 -5.820 -13.840 1.00 91.94 98 GLY A O 1
ATOM 720 N N . LEU A 1 99 ? 1.658 -5.402 -12.095 1.00 90.88 99 LEU A N 1
ATOM 721 C CA . LEU A 1 99 ? 2.796 -4.826 -12.802 1.00 90.88 99 LEU A CA 1
ATOM 722 C C . LEU A 1 99 ? 3.238 -5.665 -14.004 1.00 90.88 99 LEU A C 1
ATOM 724 O O . LEU A 1 99 ? 3.441 -5.100 -15.066 1.00 90.88 99 LEU A O 1
ATOM 728 N N . GLY A 1 100 ? 3.351 -6.990 -13.871 1.00 90.88 100 GLY A N 1
ATOM 729 C CA . GLY A 1 100 ? 3.731 -7.851 -15.001 1.00 90.88 100 GLY A CA 1
ATOM 730 C C . GLY A 1 100 ? 2.733 -7.819 -16.165 1.00 90.88 100 GLY A C 1
ATOM 731 O O . GLY A 1 100 ? 3.133 -7.969 -17.310 1.00 90.88 100 GLY A O 1
ATOM 732 N N . ALA A 1 101 ? 1.448 -7.595 -15.878 1.00 90.56 101 ALA A N 1
ATOM 733 C CA . ALA A 1 101 ? 0.378 -7.590 -16.874 1.00 90.56 101 ALA A CA 1
ATOM 734 C C . ALA A 1 101 ? 0.041 -6.187 -17.408 1.00 90.56 101 ALA A C 1
ATOM 736 O O . ALA A 1 101 ? -0.337 -6.044 -18.567 1.00 90.56 101 ALA A O 1
ATOM 737 N N . ALA A 1 102 ? 0.127 -5.164 -16.556 1.00 91.44 102 ALA A N 1
ATOM 738 C CA . ALA A 1 102 ? -0.341 -3.810 -16.843 1.00 91.44 102 ALA A CA 1
ATOM 739 C C . ALA A 1 102 ? 0.780 -2.762 -16.877 1.00 91.44 102 ALA A C 1
ATOM 741 O O . ALA A 1 102 ? 0.560 -1.667 -17.384 1.00 91.44 102 ALA A O 1
ATOM 742 N N . GLY A 1 103 ? 1.956 -3.055 -16.317 1.00 91.81 103 GLY A N 1
ATOM 743 C CA . GLY A 1 103 ? 3.073 -2.114 -16.281 1.00 91.81 103 GLY A CA 1
ATOM 744 C C . GLY A 1 103 ? 3.501 -1.702 -17.684 1.00 91.81 103 GLY A C 1
ATOM 745 O O . GLY A 1 103 ? 3.592 -2.535 -18.585 1.00 91.81 103 GLY A O 1
ATOM 746 N N . VAL A 1 104 ? 3.773 -0.412 -17.865 1.00 94.38 104 VAL A N 1
ATOM 747 C CA . VAL A 1 104 ? 4.250 0.125 -19.140 1.00 94.38 104 VAL A CA 1
ATOM 748 C C . VAL A 1 104 ? 5.762 0.259 -19.049 1.00 94.38 104 VAL A C 1
ATOM 750 O O . VAL A 1 104 ? 6.282 1.018 -18.235 1.00 94.38 104 VAL A O 1
ATOM 753 N N . PHE A 1 105 ? 6.472 -0.539 -19.838 1.00 96.25 105 PHE A N 1
ATOM 754 C CA . PHE A 1 105 ? 7.928 -0.550 -19.869 1.00 96.25 105 PHE A CA 1
ATOM 755 C C . PHE A 1 105 ? 8.437 0.324 -21.016 1.00 96.25 105 PHE A C 1
ATOM 757 O O . PHE A 1 105 ? 7.975 0.185 -22.147 1.00 96.25 105 PHE A O 1
ATOM 764 N N . HIS A 1 106 ? 9.385 1.205 -20.700 1.00 97.31 106 HIS A N 1
ATOM 765 C CA . HIS A 1 106 ? 9.930 2.224 -21.597 1.00 97.31 106 HIS A CA 1
ATOM 766 C C . HIS A 1 106 ? 11.439 2.016 -21.808 1.00 97.31 106 HIS A C 1
ATOM 768 O O . HIS A 1 106 ? 12.251 2.808 -21.312 1.00 97.31 106 HIS A O 1
ATOM 774 N N . PRO A 1 107 ? 11.859 0.939 -22.500 1.00 96.81 107 PRO A N 1
ATOM 775 C CA . PRO A 1 107 ? 13.276 0.654 -22.724 1.00 96.81 107 PRO A CA 1
ATOM 776 C C . PRO A 1 107 ? 13.989 1.774 -23.492 1.00 96.81 107 PRO A C 1
ATOM 778 O O . PRO A 1 107 ? 15.178 1.999 -23.290 1.00 96.81 107 PRO A O 1
ATOM 781 N N . GLU A 1 108 ? 13.265 2.548 -24.304 1.00 96.44 108 GLU A N 1
ATOM 782 C CA . GLU A 1 108 ? 13.777 3.705 -25.042 1.00 96.44 108 GLU A CA 1
ATOM 783 C C . GLU A 1 108 ? 14.309 4.836 -24.144 1.00 96.44 108 GLU A C 1
ATOM 785 O O . GLU A 1 108 ? 15.044 5.724 -24.600 1.00 96.44 108 GLU A O 1
ATOM 790 N N . ASN A 1 109 ? 13.936 4.838 -22.861 1.00 97.00 109 ASN A N 1
ATOM 791 C CA . ASN A 1 109 ? 14.423 5.810 -21.889 1.00 97.00 109 ASN A CA 1
ATOM 792 C C . ASN A 1 109 ? 15.792 5.440 -21.315 1.00 97.00 109 ASN A C 1
ATOM 794 O O . ASN A 1 109 ? 16.482 6.327 -20.812 1.00 97.00 109 ASN A O 1
ATOM 798 N N . PHE A 1 110 ? 16.242 4.196 -21.482 1.00 97.56 110 PHE A N 1
ATOM 799 C CA . PHE A 1 110 ? 17.624 3.825 -21.211 1.00 97.56 110 PHE A CA 1
ATOM 800 C C . PHE A 1 110 ? 18.547 4.440 -22.275 1.00 97.56 110 PHE A C 1
ATOM 802 O O . PHE A 1 110 ? 18.284 4.347 -23.472 1.00 97.56 110 PHE A O 1
ATOM 809 N N . LYS A 1 111 ? 19.613 5.129 -21.849 1.00 95.31 111 LYS A N 1
ATOM 810 C CA . LYS A 1 111 ? 20.507 5.903 -22.740 1.00 95.31 111 LYS A CA 1
ATOM 811 C C . LYS A 1 111 ? 21.864 5.232 -22.974 1.00 95.31 111 LYS A C 1
ATOM 813 O O . LYS A 1 111 ? 22.818 5.906 -23.366 1.00 95.31 111 LYS A O 1
ATOM 818 N N . GLY A 1 112 ? 21.935 3.925 -22.733 1.00 96.44 112 GLY A N 1
ATOM 819 C CA . GLY A 1 112 ? 23.161 3.138 -22.802 1.00 96.44 112 GLY A CA 1
ATOM 820 C C . GLY A 1 112 ? 24.012 3.234 -21.535 1.00 96.44 112 GLY A C 1
ATOM 821 O O . GLY A 1 112 ? 23.854 4.156 -20.720 1.00 96.44 112 GLY A O 1
ATOM 822 N N . LYS A 1 113 ? 24.935 2.280 -21.377 1.00 96.56 113 LYS A N 1
ATOM 823 C CA . LYS A 1 113 ? 25.863 2.174 -20.236 1.00 96.56 113 LYS A CA 1
ATOM 824 C C . LYS A 1 113 ? 26.756 3.402 -20.100 1.00 96.56 113 LYS A C 1
ATOM 826 O O . LYS A 1 113 ? 26.987 3.871 -18.991 1.00 96.56 113 LYS A O 1
AT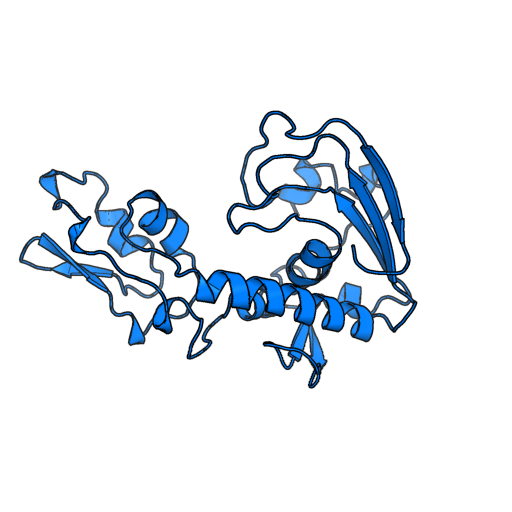OM 831 N N . GLU A 1 114 ? 27.210 3.971 -21.218 1.00 96.38 114 GLU A N 1
ATOM 832 C CA . GLU A 1 114 ? 28.064 5.171 -21.214 1.00 96.38 114 GLU A CA 1
ATOM 833 C C . GLU A 1 114 ? 27.376 6.373 -20.541 1.00 96.38 114 GLU A C 1
ATOM 835 O O . GLU A 1 114 ? 28.014 7.117 -19.797 1.00 96.38 114 GLU A O 1
ATOM 840 N N . ASN A 1 115 ? 26.065 6.538 -20.753 1.00 95.31 115 ASN A N 1
ATOM 841 C CA . ASN A 1 115 ? 25.286 7.655 -20.206 1.00 95.31 115 ASN A CA 1
ATOM 842 C C . ASN A 1 115 ? 24.552 7.307 -18.901 1.00 95.31 115 ASN A C 1
ATOM 844 O O . ASN A 1 115 ? 23.842 8.154 -18.358 1.00 95.31 115 ASN A O 1
ATOM 848 N N . THR A 1 116 ? 24.725 6.083 -18.393 1.00 94.81 116 THR A N 1
ATOM 849 C CA . THR A 1 116 ? 24.084 5.589 -17.167 1.00 94.81 116 THR A CA 1
ATOM 850 C C . THR A 1 116 ? 25.152 4.965 -16.262 1.00 94.81 116 THR A C 1
ATOM 852 O O . THR A 1 116 ? 25.324 3.750 -16.267 1.00 94.81 116 THR A O 1
ATOM 855 N N . PRO A 1 117 ? 25.909 5.771 -15.492 1.00 92.75 117 PRO A N 1
ATOM 856 C CA . PRO A 1 117 ? 27.066 5.283 -14.733 1.00 92.75 117 PRO A CA 1
ATOM 857 C C . PRO A 1 117 ? 26.758 4.227 -13.664 1.00 92.75 117 PRO A C 1
ATOM 859 O O . PRO A 1 117 ? 27.674 3.556 -13.207 1.00 92.75 117 PRO A O 1
ATOM 862 N N . ASP A 1 118 ? 25.499 4.127 -13.235 1.00 95.31 118 ASP A N 1
ATOM 863 C CA . ASP A 1 118 ? 24.989 3.177 -12.245 1.00 95.31 118 ASP A CA 1
ATOM 864 C C . ASP A 1 118 ? 24.072 2.113 -12.872 1.00 95.31 118 ASP A C 1
ATOM 866 O O . ASP A 1 118 ? 23.217 1.569 -12.178 1.00 95.31 118 ASP A O 1
ATOM 870 N N . TRP A 1 119 ? 24.198 1.841 -14.177 1.00 95.88 119 TRP A N 1
ATOM 871 C CA . TRP A 1 119 ? 23.304 0.949 -14.927 1.00 95.88 119 TRP A CA 1
ATOM 872 C C . TRP A 1 119 ? 23.149 -0.443 -14.307 1.00 95.88 119 TRP A C 1
ATOM 874 O O . TRP A 1 119 ? 22.089 -1.042 -14.472 1.00 95.88 119 TRP A O 1
ATOM 884 N N . GLU A 1 120 ? 24.148 -0.951 -13.576 1.00 96.69 120 GLU A N 1
ATOM 885 C CA . GLU A 1 120 ? 24.092 -2.261 -12.918 1.00 96.69 120 GLU A CA 1
ATOM 886 C C . GLU A 1 120 ? 22.891 -2.359 -11.963 1.00 96.69 120 GLU A C 1
ATOM 888 O O . GLU A 1 120 ? 22.274 -3.416 -11.832 1.00 96.69 120 GLU A O 1
ATOM 893 N N . ILE A 1 121 ? 22.467 -1.233 -11.370 1.00 96.62 121 ILE A N 1
ATOM 894 C CA . ILE A 1 121 ? 21.284 -1.186 -10.504 1.00 96.62 121 ILE A CA 1
ATOM 895 C C . ILE A 1 121 ? 19.998 -1.579 -11.244 1.00 96.62 121 ILE A C 1
ATOM 897 O O . ILE A 1 121 ? 19.046 -2.031 -10.610 1.00 96.62 121 ILE A O 1
ATOM 901 N N . LEU A 1 122 ? 19.940 -1.398 -12.568 1.00 96.75 122 LEU A N 1
ATOM 902 C CA . LEU A 1 122 ? 18.776 -1.757 -13.374 1.00 96.75 122 LEU A CA 1
ATOM 903 C C . LEU A 1 122 ? 18.600 -3.279 -13.428 1.00 96.75 122 LEU A C 1
ATOM 905 O O . LEU A 1 122 ? 17.473 -3.757 -13.308 1.00 96.75 122 LEU A O 1
ATOM 909 N N . GLU A 1 123 ? 19.694 -4.033 -13.521 1.00 96.25 123 GLU A N 1
ATOM 910 C CA . GLU A 1 123 ? 19.676 -5.500 -13.473 1.00 96.25 123 GLU A CA 1
ATOM 911 C C . GLU A 1 123 ? 19.482 -5.995 -12.029 1.00 96.25 123 GLU A C 1
ATOM 913 O O . GLU A 1 123 ? 18.598 -6.813 -11.754 1.00 96.25 123 GLU A O 1
ATOM 918 N N . ASP A 1 124 ? 20.225 -5.416 -11.081 1.00 95.88 124 ASP A N 1
ATOM 919 C CA . ASP A 1 124 ? 20.253 -5.847 -9.679 1.00 95.88 124 ASP A CA 1
ATOM 920 C C . ASP A 1 124 ? 18.960 -5.538 -8.907 1.00 95.88 124 ASP A C 1
ATOM 922 O O . ASP A 1 124 ? 18.668 -6.167 -7.884 1.00 95.88 124 ASP A O 1
ATOM 926 N N . CYS A 1 125 ? 18.151 -4.572 -9.360 1.00 95.50 125 CYS A N 1
ATOM 927 C CA . CYS A 1 125 ? 16.931 -4.195 -8.644 1.00 95.50 125 CYS A CA 1
ATOM 928 C C . CYS A 1 125 ? 15.857 -5.292 -8.642 1.00 95.50 125 CYS A C 1
ATOM 930 O O . CYS A 1 125 ? 14.947 -5.260 -7.804 1.00 95.50 125 CYS A O 1
ATOM 932 N N . CYS A 1 126 ? 15.928 -6.255 -9.569 1.00 95.81 126 CYS A N 1
ATOM 933 C CA . CYS A 1 126 ? 14.982 -7.356 -9.632 1.00 95.81 126 CYS A CA 1
ATOM 934 C C . CYS A 1 126 ? 15.564 -8.611 -8.969 1.00 95.81 126 CYS A C 1
ATOM 936 O O . CYS A 1 126 ? 16.458 -9.240 -9.530 1.00 95.81 126 CYS A O 1
ATOM 938 N N . PRO A 1 127 ? 14.992 -9.088 -7.846 1.00 94.12 127 PRO A N 1
ATOM 939 C CA . PRO A 1 127 ? 15.490 -10.289 -7.169 1.00 94.12 127 PRO A CA 1
ATOM 940 C C . PRO A 1 127 ? 15.307 -11.580 -7.988 1.00 94.12 127 PRO A C 1
ATOM 942 O O . PRO A 1 127 ? 15.779 -12.637 -7.580 1.00 94.12 127 PRO A O 1
ATOM 945 N N . PHE A 1 128 ? 14.599 -11.503 -9.118 1.00 95.19 128 PHE A N 1
ATOM 946 C CA . PHE A 1 128 ? 14.365 -12.607 -10.046 1.00 95.19 128 PHE A CA 1
ATOM 947 C C . PHE A 1 128 ? 15.198 -12.494 -11.333 1.00 95.19 128 PHE A C 1
ATOM 949 O O . PHE A 1 128 ? 15.045 -13.345 -12.203 1.00 95.19 128 PHE A O 1
ATOM 956 N N . GLY A 1 129 ? 16.047 -11.463 -11.468 1.00 95.88 129 GLY A N 1
ATOM 957 C CA . GLY A 1 129 ? 16.910 -11.270 -12.640 1.00 95.88 129 GLY A CA 1
ATOM 958 C C . GLY A 1 129 ? 16.135 -11.083 -13.945 1.00 95.88 129 GLY A C 1
ATOM 959 O O . GLY A 1 129 ? 16.492 -11.672 -14.957 1.00 95.88 129 GLY A O 1
ATOM 960 N N . LEU A 1 130 ? 15.023 -10.339 -13.906 1.00 96.75 130 LEU A N 1
ATOM 961 C CA . LEU A 1 130 ? 14.133 -10.183 -15.067 1.00 96.75 130 LEU A CA 1
ATOM 962 C C . LEU A 1 130 ? 14.483 -8.995 -15.963 1.00 96.75 130 LEU A C 1
ATOM 964 O O . LEU A 1 130 ? 13.869 -8.863 -17.015 1.00 96.75 130 LEU A O 1
ATOM 968 N N . TYR A 1 131 ? 15.410 -8.133 -15.548 1.00 97.31 131 TYR A N 1
ATOM 969 C CA . TYR A 1 131 ? 15.947 -7.064 -16.387 1.00 97.31 131 TYR A CA 1
ATOM 970 C C . TYR A 1 131 ? 17.354 -7.434 -16.828 1.00 97.31 131 TYR A C 1
ATOM 972 O O . TYR A 1 131 ? 18.126 -7.951 -16.020 1.00 97.31 131 TYR A O 1
ATOM 980 N N . ASN A 1 132 ? 17.673 -7.158 -18.087 1.00 97.00 132 ASN A N 1
ATOM 981 C CA . ASN A 1 132 ? 18.984 -7.433 -18.661 1.00 97.00 132 ASN A CA 1
ATOM 982 C C . ASN A 1 132 ? 19.323 -6.378 -19.712 1.00 97.00 132 ASN A C 1
ATOM 984 O O . ASN A 1 132 ? 18.451 -5.989 -20.486 1.00 97.00 132 ASN A O 1
ATOM 988 N N . ILE A 1 133 ? 20.578 -5.948 -19.771 1.00 97.31 133 ILE A N 1
ATOM 989 C CA . ILE A 1 133 ? 21.080 -5.118 -20.863 1.00 97.31 133 ILE A CA 1
ATOM 990 C C . ILE A 1 133 ? 21.776 -6.021 -21.877 1.00 97.31 133 ILE A C 1
ATOM 992 O O . ILE A 1 133 ? 22.770 -6.681 -21.567 1.00 97.31 133 ILE A O 1
ATOM 996 N N . ASN A 1 134 ? 21.239 -6.071 -23.093 1.00 96.44 134 ASN A N 1
ATOM 997 C CA . ASN A 1 134 ? 21.716 -6.972 -24.136 1.00 96.44 134 ASN A CA 1
ATOM 998 C C . ASN A 1 134 ? 23.064 -6.518 -24.746 1.00 96.44 134 ASN A C 1
ATOM 1000 O O . ASN A 1 134 ? 23.638 -5.487 -24.387 1.00 96.44 134 ASN A O 1
ATOM 1004 N N . GLU A 1 135 ? 23.592 -7.302 -25.691 1.00 96.12 135 GLU A N 1
ATOM 1005 C CA . GLU A 1 135 ? 24.868 -7.010 -26.369 1.00 96.12 135 GLU A CA 1
ATOM 1006 C C . GLU A 1 135 ? 24.847 -5.705 -27.190 1.00 96.12 135 GLU A C 1
ATOM 1008 O O . GLU A 1 135 ? 25.908 -5.153 -27.480 1.00 96.12 135 GLU A O 1
ATOM 1013 N N . ASN A 1 136 ? 23.657 -5.196 -27.532 1.00 96.81 136 ASN A N 1
ATOM 1014 C CA . ASN A 1 136 ? 23.457 -3.940 -28.259 1.00 96.81 136 ASN A CA 1
ATOM 1015 C C . ASN A 1 136 ? 23.309 -2.720 -27.332 1.00 96.81 136 ASN A C 1
ATOM 1017 O O . ASN A 1 136 ? 23.040 -1.627 -27.824 1.00 96.81 136 ASN A O 1
ATOM 1021 N N . ASP A 1 137 ? 23.501 -2.889 -26.019 1.00 97.00 137 ASP A N 1
ATOM 1022 C CA . ASP A 1 137 ? 23.312 -1.843 -25.006 1.00 97.00 137 ASP A CA 1
ATOM 1023 C C . ASP A 1 137 ? 21.849 -1.368 -24.874 1.00 97.00 137 ASP A C 1
ATOM 1025 O O . ASP A 1 137 ? 21.569 -0.194 -24.624 1.00 97.00 137 ASP A O 1
ATOM 1029 N N . GLU A 1 138 ? 20.897 -2.293 -25.031 1.00 97.25 138 GLU A N 1
ATOM 1030 C CA . GLU A 1 138 ? 19.458 -2.051 -24.870 1.00 97.25 138 GLU A CA 1
ATOM 1031 C C . GLU A 1 138 ? 18.919 -2.782 -23.634 1.00 97.25 138 GLU A C 1
ATOM 1033 O O . GLU A 1 138 ? 19.292 -3.926 -23.367 1.00 97.25 138 GLU A O 1
ATOM 1038 N N . LEU A 1 139 ? 18.027 -2.131 -22.881 1.00 97.81 139 LEU A N 1
ATOM 1039 C CA . LEU A 1 139 ? 17.403 -2.708 -21.689 1.00 97.81 139 LEU A CA 1
ATOM 1040 C C . LEU A 1 139 ? 16.193 -3.572 -22.073 1.00 97.81 139 LEU A C 1
ATOM 1042 O O . LEU A 1 139 ? 15.251 -3.095 -22.699 1.00 97.81 139 LEU A O 1
ATOM 1046 N N . GLU A 1 140 ? 16.180 -4.819 -21.622 1.00 97.50 140 GLU A N 1
ATOM 1047 C CA . GLU A 1 140 ? 15.107 -5.789 -21.834 1.00 97.50 140 GLU A CA 1
ATOM 1048 C C . GLU A 1 140 ? 14.429 -6.158 -20.508 1.00 97.50 140 GLU A C 1
ATOM 1050 O O . GLU A 1 140 ? 15.024 -6.047 -19.432 1.00 97.50 140 GLU A O 1
ATOM 1055 N N . TRP A 1 141 ? 13.169 -6.605 -20.584 1.00 97.06 141 TRP A N 1
ATOM 1056 C CA . TRP A 1 141 ? 12.399 -7.051 -19.424 1.00 97.06 141 TRP A CA 1
ATOM 1057 C C . TRP A 1 141 ? 11.544 -8.289 -19.723 1.00 97.06 141 TRP A C 1
ATOM 1059 O O . TRP A 1 141 ? 10.652 -8.257 -20.570 1.00 97.06 141 TRP A O 1
ATOM 1069 N N . ASP A 1 142 ? 11.746 -9.350 -18.941 1.00 95.62 142 ASP A N 1
ATOM 1070 C CA . ASP A 1 142 ? 10.928 -10.569 -18.934 1.00 95.62 142 ASP A CA 1
ATOM 1071 C C . ASP A 1 142 ? 9.636 -10.374 -18.103 1.00 95.62 142 ASP A C 1
ATOM 1073 O O . ASP A 1 142 ? 9.447 -10.969 -17.033 1.00 95.62 142 ASP A O 1
ATOM 1077 N N . GLY A 1 143 ? 8.727 -9.522 -18.588 1.00 92.31 143 GLY A N 1
ATOM 1078 C CA . GLY A 1 143 ? 7.491 -9.139 -17.883 1.00 92.31 143 GLY A CA 1
ATOM 1079 C C . GLY A 1 143 ? 6.573 -10.310 -17.508 1.00 92.31 143 GLY A C 1
ATOM 1080 O O . GLY A 1 143 ? 6.046 -10.345 -16.393 1.00 92.31 143 GLY A O 1
ATOM 1081 N N . ASP A 1 144 ? 6.474 -11.328 -18.368 1.00 92.31 144 ASP A N 1
ATOM 1082 C CA . ASP A 1 144 ? 5.630 -12.519 -18.159 1.00 92.31 144 ASP A CA 1
ATOM 1083 C C . ASP A 1 144 ? 6.025 -13.346 -16.923 1.00 92.31 144 ASP A C 1
ATOM 1085 O O . ASP A 1 144 ? 5.225 -14.116 -16.390 1.00 92.31 144 ASP A O 1
ATOM 1089 N N . LYS A 1 145 ? 7.269 -13.200 -16.449 1.00 93.44 145 LYS A N 1
ATOM 1090 C CA . LYS A 1 145 ? 7.796 -13.896 -15.265 1.00 93.44 145 LYS A CA 1
ATOM 1091 C C . LYS A 1 145 ? 7.743 -13.026 -14.004 1.00 93.44 145 LYS A C 1
ATOM 1093 O O . LYS A 1 145 ? 8.216 -13.447 -12.947 1.00 93.44 145 LYS A O 1
ATOM 1098 N N . CYS A 1 146 ? 7.208 -11.807 -14.091 1.00 93.38 146 CYS A N 1
ATOM 1099 C CA . CYS A 1 146 ? 7.214 -10.852 -12.990 1.00 93.38 146 CYS A CA 1
ATOM 1100 C C . CYS A 1 146 ? 6.382 -11.343 -11.797 1.00 93.38 146 CYS A C 1
ATOM 1102 O O . CYS A 1 146 ? 5.175 -11.551 -11.889 1.00 93.38 146 CYS A O 1
ATOM 1104 N N . ALA A 1 147 ? 7.015 -11.426 -10.624 1.00 92.00 147 ALA A N 1
ATOM 1105 C CA . ALA A 1 147 ? 6.347 -11.792 -9.374 1.00 92.00 147 ALA A CA 1
ATOM 1106 C C . ALA A 1 147 ? 5.576 -10.631 -8.710 1.00 92.00 147 ALA A C 1
ATOM 1108 O O . ALA A 1 147 ? 5.142 -10.763 -7.568 1.00 92.00 147 ALA A O 1
ATOM 1109 N N . ASN A 1 148 ? 5.443 -9.474 -9.371 1.00 91.44 148 ASN A N 1
ATOM 1110 C CA . ASN A 1 148 ? 4.715 -8.301 -8.870 1.00 91.44 148 ASN A CA 1
ATOM 1111 C C . ASN A 1 148 ? 5.204 -7.756 -7.512 1.00 91.44 148 ASN A C 1
ATOM 1113 O O . ASN A 1 148 ? 4.428 -7.216 -6.727 1.00 91.44 148 ASN A O 1
ATOM 1117 N N . CYS A 1 149 ? 6.487 -7.905 -7.180 1.00 89.75 149 CYS A N 1
ATOM 1118 C CA . CYS A 1 149 ? 6.983 -7.471 -5.870 1.00 89.75 149 CYS A CA 1
ATOM 1119 C C . CYS A 1 149 ? 7.078 -5.941 -5.719 1.00 89.75 149 CYS A C 1
ATOM 1121 O O . CYS A 1 149 ? 7.294 -5.469 -4.605 1.00 89.75 149 CYS A O 1
ATOM 1123 N N . LEU A 1 150 ? 6.966 -5.191 -6.827 1.00 89.62 150 LEU A N 1
ATOM 1124 C CA . LEU A 1 150 ? 7.130 -3.732 -6.937 1.00 89.62 150 LEU A CA 1
ATOM 1125 C C . LEU A 1 150 ? 8.490 -3.187 -6.456 1.00 89.62 150 LEU A C 1
ATOM 1127 O O . LEU A 1 150 ? 8.699 -1.977 -6.443 1.00 89.62 150 LEU A O 1
ATOM 1131 N N . GLY A 1 151 ? 9.441 -4.057 -6.103 1.00 89.75 151 GLY A N 1
ATOM 1132 C CA . GLY A 1 151 ? 10.749 -3.655 -5.582 1.00 89.75 151 GLY A CA 1
ATOM 1133 C C . GLY A 1 151 ? 11.586 -2.866 -6.592 1.00 89.75 151 GLY A C 1
ATOM 1134 O O . GLY A 1 151 ? 12.233 -1.891 -6.220 1.00 89.75 151 GLY A O 1
ATOM 1135 N N . CYS A 1 152 ? 11.506 -3.225 -7.876 1.00 93.25 152 CYS A N 1
ATOM 1136 C CA . CYS A 1 152 ? 12.201 -2.512 -8.947 1.00 93.25 152 CYS A CA 1
ATOM 1137 C C . CYS A 1 152 ? 11.658 -1.095 -9.182 1.00 93.25 152 CYS A C 1
ATOM 1139 O O . CYS A 1 152 ? 12.370 -0.257 -9.732 1.00 93.25 152 CYS A O 1
ATOM 1141 N N . PHE A 1 153 ? 10.427 -0.789 -8.752 1.00 90.94 153 PHE A N 1
ATOM 1142 C CA . PHE A 1 153 ? 9.775 0.476 -9.093 1.00 90.94 153 PHE A CA 1
ATOM 1143 C C . PHE A 1 153 ? 10.495 1.690 -8.492 1.00 90.94 153 PHE A C 1
ATOM 1145 O O . PHE A 1 153 ? 10.564 2.738 -9.126 1.00 90.94 153 PHE A O 1
ATOM 1152 N N . GLY A 1 154 ? 11.125 1.533 -7.320 1.00 89.81 154 GLY A N 1
ATOM 1153 C CA . GLY A 1 154 ? 11.957 2.582 -6.715 1.00 89.81 154 GLY A CA 1
ATOM 1154 C C . GLY A 1 154 ? 13.207 2.941 -7.531 1.00 89.81 154 GLY A C 1
ATOM 1155 O O . GLY A 1 154 ? 13.776 4.012 -7.337 1.00 89.81 154 GLY A O 1
ATOM 1156 N N . VAL A 1 155 ? 13.622 2.071 -8.456 1.00 94.31 155 VAL A N 1
ATOM 1157 C CA . VAL A 1 155 ? 14.744 2.291 -9.377 1.00 94.31 155 VAL A CA 1
ATOM 1158 C C . VAL A 1 155 ? 14.238 2.710 -10.757 1.00 94.31 155 VAL A C 1
ATOM 1160 O O . VAL A 1 155 ? 14.700 3.718 -11.295 1.00 94.31 155 VAL A O 1
ATOM 1163 N N . MET A 1 156 ? 13.281 1.961 -11.306 1.00 95.44 156 MET A N 1
ATOM 1164 C CA . MET A 1 156 ? 12.795 2.109 -12.680 1.00 95.44 156 MET A CA 1
ATOM 1165 C C . MET A 1 156 ? 11.872 3.319 -12.861 1.00 95.44 156 MET A C 1
ATOM 1167 O O . MET A 1 156 ? 12.025 4.060 -13.831 1.00 95.44 156 MET A O 1
ATOM 1171 N N . GLY A 1 157 ? 10.957 3.558 -11.916 1.00 93.75 157 GLY A N 1
ATOM 1172 C CA . GLY A 1 157 ? 9.968 4.637 -11.992 1.00 93.75 157 GLY A CA 1
ATOM 1173 C C . GLY A 1 157 ? 10.601 6.031 -12.054 1.00 93.75 157 GLY A C 1
ATOM 1174 O O . GLY A 1 157 ? 10.375 6.752 -13.022 1.00 93.75 157 GLY A O 1
ATOM 1175 N N . PRO A 1 158 ? 11.481 6.415 -11.105 1.00 92.38 158 PRO A N 1
ATOM 1176 C CA . PRO A 1 158 ? 12.162 7.714 -11.139 1.00 92.38 158 PRO A CA 1
ATOM 1177 C C . PRO A 1 158 ? 13.042 7.950 -12.376 1.00 92.38 158 PRO A C 1
ATOM 1179 O O . PRO A 1 158 ? 13.383 9.093 -12.670 1.00 92.38 158 PRO A O 1
ATOM 1182 N N . ARG A 1 159 ?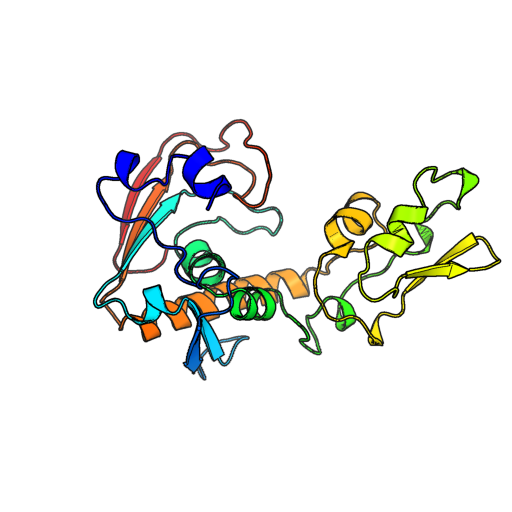 13.425 6.882 -13.090 1.00 94.75 159 ARG A N 1
ATOM 1183 C CA . ARG A 1 159 ? 14.201 6.938 -14.340 1.00 94.75 159 ARG A CA 1
ATOM 1184 C C . ARG A 1 159 ? 13.314 6.961 -15.592 1.00 94.75 159 ARG A C 1
ATOM 1186 O O . ARG A 1 159 ? 13.842 7.003 -16.697 1.00 94.75 159 ARG A O 1
ATOM 1193 N N . GLY A 1 160 ? 11.990 6.917 -15.432 1.00 95.50 160 GLY A N 1
ATOM 1194 C CA . GLY A 1 160 ? 11.035 6.838 -16.538 1.00 95.50 160 GLY A CA 1
ATOM 1195 C C . GLY A 1 160 ? 11.113 5.526 -17.319 1.00 95.50 160 GLY A C 1
ATOM 1196 O O . GLY A 1 160 ? 10.661 5.476 -18.454 1.00 95.50 160 GLY A O 1
ATOM 1197 N N . LEU A 1 161 ? 11.718 4.476 -16.757 1.00 96.81 161 LEU A N 1
ATOM 1198 C CA . LEU A 1 161 ? 11.846 3.169 -17.414 1.00 96.81 161 LEU A CA 1
ATOM 1199 C C . LEU A 1 161 ? 10.595 2.311 -17.224 1.00 96.81 161 LEU A C 1
ATOM 1201 O O . LEU A 1 161 ? 10.383 1.350 -17.958 1.00 96.81 161 LEU A O 1
ATOM 1205 N N . MET A 1 162 ? 9.776 2.634 -16.225 1.00 95.12 162 MET A N 1
ATOM 1206 C CA . MET A 1 162 ? 8.569 1.891 -15.903 1.00 95.12 162 MET A CA 1
ATOM 1207 C C . MET A 1 162 ? 7.493 2.820 -15.369 1.00 95.12 162 MET A C 1
ATOM 1209 O O . MET A 1 162 ? 7.717 3.511 -14.378 1.00 95.12 162 MET A O 1
ATOM 1213 N N . ASP A 1 163 ? 6.318 2.749 -15.978 1.00 92.12 163 ASP A N 1
ATOM 1214 C CA . ASP A 1 163 ? 5.129 3.477 -15.567 1.00 92.12 163 ASP A CA 1
ATOM 1215 C C . ASP A 1 163 ? 4.019 2.527 -15.117 1.00 92.12 163 ASP A C 1
ATOM 1217 O O . ASP A 1 163 ? 3.889 1.383 -15.566 1.00 92.12 163 ASP A O 1
ATOM 1221 N N . ILE A 1 164 ? 3.196 3.037 -14.206 1.00 86.50 164 ILE A N 1
ATOM 1222 C CA . ILE A 1 164 ? 1.976 2.383 -13.746 1.00 86.50 164 ILE A CA 1
ATOM 1223 C C . ILE A 1 164 ? 0.795 3.060 -14.449 1.00 86.50 164 ILE A C 1
ATOM 1225 O O . ILE A 1 164 ? 0.609 4.270 -14.283 1.00 86.50 164 ILE A O 1
ATOM 1229 N N . PRO A 1 165 ? -0.018 2.328 -15.231 1.00 86.50 165 PRO A N 1
ATOM 1230 C CA . PRO A 1 165 ? -1.139 2.937 -15.929 1.00 86.50 165 PRO A CA 1
ATOM 1231 C C . PRO A 1 165 ? -2.253 3.346 -14.948 1.00 86.50 165 PRO A C 1
ATOM 1233 O O . PRO A 1 165 ? -2.449 2.677 -13.929 1.00 86.50 165 PRO A O 1
ATOM 1236 N N . PRO A 1 166 ? -3.074 4.360 -15.291 1.00 86.25 166 PRO A N 1
ATOM 1237 C CA . PRO A 1 166 ? -4.180 4.830 -14.452 1.00 86.25 166 PRO A CA 1
ATOM 1238 C C . PRO A 1 166 ? -5.123 3.736 -13.939 1.00 86.25 166 PRO A C 1
ATOM 1240 O O . PRO A 1 166 ? -5.520 3.754 -12.780 1.00 86.25 166 PRO A O 1
ATOM 1243 N N . VAL A 1 167 ? -5.405 2.730 -14.772 1.00 86.81 167 VAL A N 1
ATOM 1244 C CA . VAL A 1 167 ? -6.285 1.605 -14.418 1.00 86.81 167 VAL A CA 1
ATOM 1245 C C . VAL A 1 167 ? -5.793 0.808 -13.203 1.00 86.81 167 VAL A C 1
ATOM 1247 O O . VAL A 1 167 ? -6.599 0.238 -12.471 1.00 86.81 167 VAL A O 1
ATOM 1250 N N . GLN A 1 168 ? -4.478 0.760 -12.966 1.00 88.44 168 GLN A N 1
ATOM 1251 C CA . GLN A 1 168 ? -3.929 0.097 -11.787 1.00 88.44 168 GLN A CA 1
ATOM 1252 C C . GLN A 1 168 ? -4.198 0.926 -10.524 1.00 88.44 168 GLN A C 1
ATOM 1254 O O . GLN A 1 168 ? -4.497 0.335 -9.491 1.00 88.44 168 GLN A O 1
ATOM 1259 N N . PHE A 1 169 ? -4.153 2.261 -10.597 1.00 87.38 169 PHE A N 1
ATOM 1260 C CA . PHE A 1 169 ? -4.490 3.117 -9.455 1.00 87.38 169 PHE A CA 1
ATOM 1261 C C . PHE A 1 169 ? -5.959 2.951 -9.053 1.00 87.38 169 PHE A C 1
ATOM 1263 O O . PHE A 1 169 ? -6.227 2.666 -7.888 1.00 87.38 169 PHE A O 1
ATOM 1270 N N . ASP A 1 170 ? -6.883 2.971 -10.019 1.00 89.56 170 ASP A N 1
ATOM 1271 C CA . ASP A 1 170 ? -8.312 2.735 -9.759 1.00 89.56 170 ASP A CA 1
ATOM 1272 C C . ASP A 1 170 ? -8.557 1.370 -9.085 1.00 89.56 170 ASP A C 1
ATOM 1274 O O . ASP A 1 170 ? -9.352 1.244 -8.148 1.00 89.56 170 ASP A O 1
ATOM 1278 N N . ALA A 1 171 ? -7.854 0.328 -9.545 1.00 92.94 171 ALA A N 1
ATOM 1279 C CA . ALA A 1 171 ? -7.965 -1.015 -8.983 1.00 92.94 171 ALA A CA 1
ATOM 1280 C C . ALA A 1 171 ? -7.404 -1.102 -7.555 1.00 92.94 171 ALA A C 1
ATOM 1282 O O . ALA A 1 171 ? -8.010 -1.746 -6.698 1.00 92.94 171 ALA A O 1
ATOM 1283 N N . VAL A 1 172 ? -6.265 -0.456 -7.284 1.00 92.00 172 VAL A N 1
ATOM 1284 C CA . VAL A 1 172 ? -5.662 -0.423 -5.944 1.00 92.00 172 VAL A CA 1
ATOM 1285 C C . VAL A 1 172 ? -6.550 0.347 -4.970 1.00 92.00 172 VAL A C 1
ATOM 1287 O O . VAL A 1 172 ? -6.757 -0.124 -3.854 1.00 92.00 172 VAL A O 1
ATOM 1290 N N . ASP A 1 173 ? -7.136 1.470 -5.381 1.00 91.69 173 ASP A N 1
ATOM 1291 C CA . ASP A 1 173 ? -8.037 2.256 -4.534 1.00 91.69 173 ASP A CA 1
ATOM 1292 C C . ASP A 1 173 ? -9.282 1.457 -4.133 1.00 91.69 173 ASP A C 1
ATOM 1294 O O . ASP A 1 173 ? -9.648 1.407 -2.954 1.00 91.69 173 ASP A O 1
ATOM 1298 N N . ALA A 1 174 ? -9.888 0.744 -5.086 1.00 94.00 174 ALA A N 1
ATOM 1299 C CA . ALA A 1 174 ? -10.992 -0.161 -4.786 1.00 94.00 174 ALA A CA 1
ATOM 1300 C C . ALA A 1 174 ? -10.557 -1.334 -3.889 1.00 94.00 174 ALA A C 1
ATOM 1302 O O . ALA A 1 174 ? -11.258 -1.690 -2.942 1.00 94.00 174 ALA A O 1
ATOM 1303 N N . ALA A 1 175 ? -9.373 -1.901 -4.125 1.00 95.88 175 ALA A N 1
ATOM 1304 C CA . ALA A 1 175 ? -8.840 -2.984 -3.306 1.00 95.88 175 ALA A CA 1
ATOM 1305 C C . ALA A 1 175 ? -8.503 -2.548 -1.869 1.00 95.88 175 ALA A C 1
ATOM 1307 O O . ALA A 1 175 ? -8.625 -3.353 -0.946 1.00 95.88 175 ALA A O 1
ATOM 1308 N N . ILE A 1 176 ? -8.117 -1.286 -1.649 1.00 95.38 176 ILE A N 1
ATOM 1309 C CA . ILE A 1 176 ? -7.950 -0.709 -0.306 1.00 95.38 176 ILE A CA 1
ATOM 1310 C C . ILE A 1 176 ? -9.292 -0.712 0.431 1.00 95.38 176 ILE A C 1
ATOM 1312 O O . ILE A 1 176 ? -9.341 -1.122 1.594 1.00 95.38 176 ILE A O 1
ATOM 1316 N N . ALA A 1 177 ? -10.373 -0.292 -0.233 1.00 95.12 177 ALA A N 1
ATOM 1317 C CA . ALA A 1 177 ? -11.712 -0.308 0.351 1.00 95.12 177 ALA A CA 1
ATOM 1318 C C . ALA A 1 177 ? -12.172 -1.742 0.676 1.00 95.12 177 ALA A C 1
ATOM 1320 O O . ALA A 1 177 ? -12.630 -2.005 1.788 1.00 95.12 177 ALA A O 1
ATOM 1321 N N . ASP A 1 178 ? -11.955 -2.691 -0.238 1.00 97.44 178 ASP A N 1
ATOM 1322 C CA . ASP A 1 178 ? -12.266 -4.107 -0.013 1.00 97.44 178 ASP A CA 1
ATOM 1323 C C . ASP A 1 178 ? -11.482 -4.699 1.166 1.00 97.44 178 ASP A C 1
ATOM 1325 O O . ASP A 1 178 ? -12.029 -5.405 2.016 1.00 97.44 178 ASP A O 1
ATOM 1329 N N . ALA A 1 179 ? -10.186 -4.398 1.257 1.00 97.81 179 ALA A N 1
ATOM 1330 C CA . ALA A 1 179 ? -9.356 -4.855 2.360 1.00 97.81 179 ALA A CA 1
ATOM 1331 C C . ALA A 1 179 ? -9.779 -4.229 3.697 1.00 97.81 179 ALA A C 1
ATOM 1333 O O . ALA A 1 179 ? -9.749 -4.918 4.719 1.00 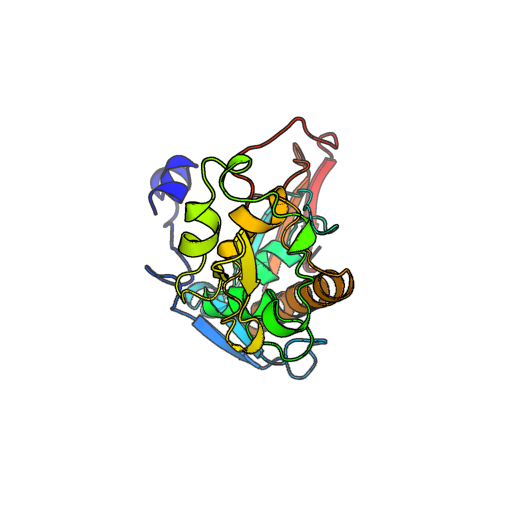97.81 179 ALA A O 1
ATOM 1334 N N . CYS A 1 180 ? -10.218 -2.964 3.698 1.00 97.06 180 CYS A N 1
ATOM 1335 C CA . CYS A 1 180 ? -10.798 -2.307 4.869 1.00 97.06 180 CYS A CA 1
ATOM 1336 C C . CYS A 1 180 ? -12.066 -3.033 5.343 1.00 97.06 180 CYS A C 1
ATOM 1338 O O . CYS A 1 180 ? -12.155 -3.382 6.520 1.00 97.06 180 CYS A O 1
ATOM 1340 N N . LEU A 1 181 ? -12.982 -3.368 4.424 1.00 97.25 181 LEU A N 1
ATOM 1341 C CA . LEU A 1 181 ? -14.160 -4.193 4.719 1.00 97.25 181 LEU A CA 1
ATOM 1342 C C . LEU A 1 181 ? -13.764 -5.540 5.346 1.00 97.25 181 LEU A C 1
ATOM 1344 O O . LEU A 1 181 ? -14.400 -6.008 6.291 1.00 97.25 181 LEU A O 1
ATOM 1348 N N . GLY A 1 182 ? -12.688 -6.157 4.851 1.00 98.00 182 GLY A N 1
ATOM 1349 C CA . GLY A 1 182 ? -12.124 -7.373 5.435 1.00 98.00 182 GLY A CA 1
ATOM 1350 C C . GLY A 1 182 ? -11.743 -7.213 6.911 1.00 98.00 182 GLY A C 1
ATOM 1351 O O . GLY A 1 182 ? -12.030 -8.101 7.713 1.00 98.00 182 GLY A O 1
ATOM 1352 N N . VAL A 1 183 ? -11.149 -6.078 7.293 1.00 98.25 183 VAL A N 1
ATOM 1353 C CA . VAL A 1 183 ? -10.799 -5.779 8.694 1.00 98.25 183 VAL A CA 1
ATOM 1354 C C . VAL A 1 183 ? -12.046 -5.583 9.547 1.00 98.25 183 VAL A C 1
ATOM 1356 O O . VAL A 1 183 ? -12.149 -6.191 10.612 1.00 98.25 183 VAL A O 1
ATOM 1359 N N . GLU A 1 184 ? -13.002 -4.776 9.086 1.00 97.31 184 GLU A N 1
ATOM 1360 C CA . GLU A 1 184 ? -14.243 -4.520 9.826 1.00 97.31 184 GLU A CA 1
ATOM 1361 C C . GLU A 1 184 ? -15.021 -5.808 10.090 1.00 97.31 184 GLU A C 1
ATOM 1363 O O . GLU A 1 184 ? -15.485 -6.038 11.207 1.00 97.31 184 GLU A O 1
ATOM 1368 N N . LYS A 1 185 ? -15.088 -6.700 9.098 1.00 97.75 185 LYS A N 1
ATOM 1369 C CA . LYS A 1 185 ? -15.689 -8.025 9.263 1.00 97.75 185 LYS A CA 1
ATOM 1370 C C . LYS A 1 185 ? -14.927 -8.914 10.238 1.00 97.75 185 LYS A C 1
ATOM 1372 O O . LYS A 1 185 ? -15.568 -9.649 10.986 1.00 97.75 185 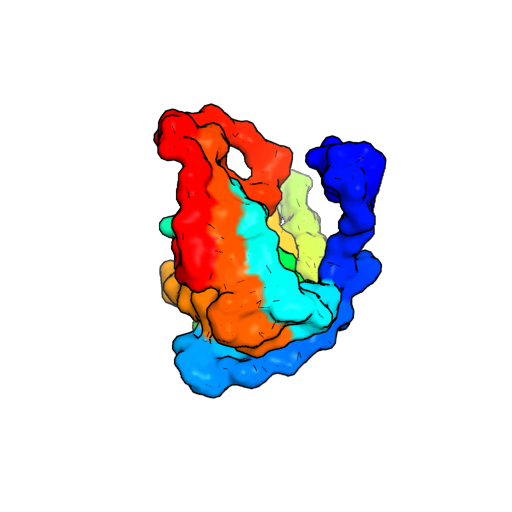LYS A O 1
ATOM 1377 N N . ALA A 1 186 ? -13.592 -8.873 10.219 1.00 98.12 186 ALA A N 1
ATOM 1378 C CA . ALA A 1 186 ? -12.759 -9.683 11.109 1.00 98.12 186 ALA A CA 1
ATOM 1379 C C . ALA A 1 186 ? -12.999 -9.329 12.580 1.00 98.12 186 ALA A C 1
ATOM 1381 O O . ALA A 1 186 ? -13.219 -10.215 13.399 1.00 98.12 186 ALA A O 1
ATOM 1382 N N . VAL A 1 187 ? -12.981 -8.030 12.895 1.00 98.06 187 VAL A N 1
ATOM 1383 C CA . VAL A 1 187 ? -13.204 -7.509 14.255 1.00 98.06 187 VAL A CA 1
ATOM 1384 C C . VAL A 1 187 ? -14.685 -7.626 14.646 1.00 98.06 187 VAL A C 1
ATOM 1386 O O . VAL A 1 187 ? -15.038 -7.918 15.792 1.00 98.06 187 VAL A O 1
ATOM 1389 N N . GLY A 1 188 ? -15.572 -7.425 13.674 1.00 96.88 188 GLY A N 1
ATOM 1390 C CA . GLY A 1 188 ? -17.018 -7.493 13.808 1.00 96.88 188 GLY A CA 1
ATOM 1391 C C . GLY A 1 188 ? -17.686 -6.160 13.475 1.00 96.88 188 GLY A C 1
ATOM 1392 O O . GLY A 1 188 ? -17.276 -5.095 13.942 1.00 96.88 188 GLY A O 1
ATOM 1393 N N . ASN A 1 189 ? -18.773 -6.233 12.707 1.00 90.44 189 ASN A N 1
ATOM 1394 C CA . ASN A 1 189 ? -19.538 -5.061 12.284 1.00 90.44 189 ASN A CA 1
ATOM 1395 C C . ASN A 1 189 ? -19.985 -4.216 13.488 1.00 90.44 189 ASN A C 1
ATOM 1397 O O . ASN A 1 189 ? -20.567 -4.735 14.443 1.00 90.44 189 ASN A O 1
ATOM 1401 N N . GLY A 1 190 ? -19.728 -2.907 13.429 1.00 93.06 190 GLY A N 1
ATOM 1402 C CA . GLY A 1 190 ? -20.059 -1.968 14.505 1.00 93.06 190 GLY A CA 1
ATOM 1403 C C . GLY A 1 190 ? -19.124 -2.020 15.719 1.00 93.06 190 GLY A C 1
ATOM 1404 O O . GLY A 1 190 ? -19.420 -1.384 16.729 1.00 93.06 190 GLY A O 1
ATOM 1405 N N . LYS A 1 191 ? -18.008 -2.758 15.646 1.00 97.44 191 LYS A N 1
ATOM 1406 C CA . LYS A 1 191 ? -16.988 -2.824 16.708 1.00 97.44 191 LYS A CA 1
ATOM 1407 C C . LYS A 1 191 ? -15.698 -2.067 16.388 1.00 97.44 191 LYS A C 1
ATOM 1409 O O . LYS A 1 191 ? -14.724 -2.167 17.137 1.00 97.44 191 LYS A O 1
ATOM 1414 N N . VAL A 1 192 ? -15.689 -1.324 15.286 1.00 98.06 192 VAL A N 1
ATOM 1415 C CA . VAL A 1 192 ? -14.572 -0.472 14.883 1.00 98.06 192 VAL A CA 1
ATOM 1416 C C . VAL A 1 192 ? -14.981 0.989 15.046 1.00 98.06 192 VAL A C 1
ATOM 1418 O O . VAL A 1 192 ? -16.045 1.397 14.587 1.00 98.06 192 VAL A O 1
ATOM 1421 N N . GLY A 1 193 ? -14.155 1.763 15.743 1.00 97.75 193 GLY A N 1
ATOM 1422 C CA . GLY A 1 193 ? -14.284 3.211 15.862 1.00 97.75 193 GLY A CA 1
ATOM 1423 C C . GLY A 1 193 ? -13.089 3.910 15.228 1.00 97.75 193 GLY A C 1
ATOM 1424 O O . GLY A 1 193 ? -11.963 3.418 15.297 1.00 97.75 193 GLY A O 1
ATOM 1425 N N . TYR A 1 194 ? -13.323 5.072 14.634 1.00 97.31 194 TYR A N 1
ATOM 1426 C CA . TYR A 1 194 ? -12.327 5.804 13.860 1.00 97.31 194 TYR A CA 1
ATOM 1427 C C . TYR A 1 194 ? -12.048 7.155 14.497 1.00 97.31 194 TYR A C 1
ATOM 1429 O O . TYR A 1 194 ? -12.980 7.890 14.819 1.00 97.31 194 TYR A O 1
ATOM 1437 N N . VAL A 1 195 ? -10.767 7.487 14.661 1.00 96.88 195 VAL A N 1
ATOM 1438 C CA . VAL A 1 195 ? -10.291 8.793 15.122 1.00 96.88 195 VAL A CA 1
ATOM 1439 C C . VAL A 1 195 ? -9.254 9.298 14.125 1.00 96.88 195 VAL A C 1
ATOM 1441 O O . VAL A 1 195 ? -8.105 8.862 14.131 1.00 96.88 195 VAL A O 1
ATOM 1444 N N . ASN A 1 196 ? -9.662 10.233 13.271 1.00 94.00 196 ASN A N 1
ATOM 1445 C CA . ASN A 1 196 ? -8.827 10.818 12.232 1.00 94.00 196 ASN A CA 1
ATOM 1446 C C . ASN A 1 196 ? -8.287 12.191 12.666 1.00 94.00 196 ASN A C 1
ATOM 1448 O O . ASN A 1 196 ? -9.048 13.114 12.962 1.00 94.00 196 ASN A O 1
ATOM 1452 N N . MET A 1 197 ? -6.968 12.354 12.647 1.00 93.88 197 MET A N 1
ATOM 1453 C CA . MET A 1 197 ? -6.269 13.604 12.945 1.00 93.88 197 MET A CA 1
ATOM 1454 C C . MET A 1 197 ? -5.976 14.369 11.649 1.00 93.88 197 MET A C 1
ATOM 1456 O O . MET A 1 197 ? -5.143 13.947 10.849 1.00 93.88 197 MET A O 1
ATOM 1460 N N . ALA A 1 198 ? -6.627 15.515 11.449 1.00 93.25 198 ALA A N 1
ATOM 1461 C CA . ALA A 1 198 ? -6.333 16.457 10.365 1.00 93.25 198 ALA A CA 1
ATOM 1462 C C . ALA A 1 198 ? -5.455 17.596 10.896 1.00 93.25 198 ALA A C 1
ATOM 1464 O O . ALA A 1 198 ? -5.889 18.737 11.060 1.00 93.25 198 ALA A O 1
ATOM 1465 N N . VAL A 1 199 ? -4.221 17.257 11.242 1.00 91.94 199 VAL A N 1
ATOM 1466 C CA . VAL A 1 199 ? -3.252 18.150 11.887 1.00 91.94 199 VAL A CA 1
ATOM 1467 C C . VAL A 1 199 ? -1.966 18.030 11.087 1.00 91.94 199 VAL A C 1
ATOM 1469 O O . VAL A 1 199 ? -1.498 16.915 10.947 1.00 91.94 199 VAL A O 1
ATOM 1472 N N . ASP A 1 200 ? -1.403 19.111 10.544 1.00 90.56 200 ASP A N 1
ATOM 1473 C CA . ASP A 1 200 ? -0.160 19.045 9.749 1.00 90.56 200 ASP A CA 1
ATOM 1474 C C . ASP A 1 200 ? -0.199 17.993 8.626 1.00 90.56 200 ASP A C 1
ATOM 1476 O O . ASP A 1 200 ? 0.653 17.107 8.526 1.00 90.56 200 ASP A O 1
ATOM 1480 N N . VAL A 1 201 ? -1.241 18.042 7.795 1.00 90.56 201 VAL A N 1
ATOM 1481 C CA . VAL A 1 201 ? -1.428 17.068 6.711 1.00 90.56 201 VAL A CA 1
ATOM 1482 C C . VAL A 1 201 ? -0.258 17.170 5.740 1.00 90.56 201 VAL A C 1
ATOM 1484 O O . VAL A 1 201 ? -0.093 18.172 5.042 1.00 90.56 201 VAL A O 1
ATOM 1487 N N . SER A 1 202 ? 0.555 16.118 5.702 1.00 89.56 202 SER A N 1
ATOM 1488 C CA . SER A 1 202 ? 1.717 16.028 4.820 1.00 89.56 202 SER A CA 1
ATOM 1489 C C . SER A 1 202 ? 1.278 15.778 3.371 1.00 89.56 202 SER A C 1
ATOM 1491 O O . SER A 1 202 ? 0.312 15.041 3.160 1.00 89.56 202 SER A O 1
ATOM 1493 N N . PRO A 1 203 ? 1.973 16.332 2.357 1.00 88.94 203 PRO A N 1
ATOM 1494 C CA . PRO A 1 203 ? 1.645 16.076 0.949 1.00 88.94 203 PRO A CA 1
ATOM 1495 C C . PRO A 1 203 ? 1.903 14.624 0.526 1.00 88.94 203 PRO A C 1
ATOM 1497 O O . PRO A 1 203 ? 1.231 14.108 -0.363 1.00 88.94 203 PRO A O 1
ATOM 1500 N N . ALA A 1 204 ? 2.866 13.959 1.165 1.00 88.25 204 ALA A N 1
ATOM 1501 C CA . ALA A 1 204 ? 3.206 12.565 0.919 1.00 88.25 204 ALA A CA 1
ATOM 1502 C C . ALA A 1 204 ? 2.694 11.655 2.044 1.00 88.25 204 ALA A C 1
ATOM 1504 O O . ALA A 1 204 ? 2.436 12.099 3.164 1.00 88.25 204 ALA A O 1
ATOM 1505 N N . CYS A 1 205 ? 2.569 10.363 1.741 1.00 85.38 205 CYS A N 1
ATOM 1506 C CA . CYS A 1 205 ? 2.160 9.366 2.724 1.00 85.38 205 CYS A CA 1
ATOM 1507 C C . CYS A 1 205 ? 3.345 8.845 3.556 1.00 85.38 205 CYS A C 1
ATOM 1509 O O . CYS A 1 205 ? 4.489 9.023 3.155 1.00 85.38 205 CYS A O 1
ATOM 1511 N N . ASP A 1 206 ? 3.085 8.099 4.639 1.00 80.75 206 ASP A N 1
ATOM 1512 C CA . ASP A 1 206 ? 4.130 7.548 5.536 1.00 80.75 206 ASP A CA 1
ATOM 1513 C C . ASP A 1 206 ? 5.122 6.591 4.866 1.00 80.75 206 ASP A C 1
ATOM 1515 O O . ASP A 1 206 ? 6.125 6.208 5.464 1.00 80.75 206 ASP A O 1
ATOM 1519 N N . CYS A 1 207 ? 4.823 6.139 3.647 1.00 77.19 207 CYS A N 1
ATOM 1520 C CA . CYS A 1 207 ? 5.769 5.353 2.865 1.00 77.19 207 CYS A CA 1
ATOM 1521 C C . CYS A 1 207 ? 6.930 6.221 2.353 1.00 77.19 207 CYS A C 1
ATOM 1523 O O . CYS A 1 207 ? 7.984 5.682 2.021 1.00 77.19 207 CYS A O 1
ATOM 1525 N N . ALA A 1 208 ? 6.759 7.546 2.297 1.00 83.25 208 ALA A N 1
ATOM 1526 C CA . ALA A 1 208 ? 7.848 8.475 2.051 1.00 83.25 208 ALA A CA 1
ATOM 1527 C C . ALA A 1 208 ? 8.745 8.561 3.293 1.00 83.25 208 ALA A C 1
ATOM 1529 O O . ALA A 1 208 ? 8.275 8.725 4.416 1.00 83.25 208 ALA A O 1
ATOM 1530 N N . GLY A 1 209 ? 10.062 8.490 3.093 1.00 81.19 209 GLY A N 1
ATOM 1531 C CA . GLY A 1 209 ? 11.052 8.606 4.172 1.00 81.19 209 GLY A CA 1
ATOM 1532 C C . GLY A 1 209 ? 11.243 10.029 4.713 1.00 81.19 209 GLY A C 1
ATOM 1533 O O . GLY A 1 209 ? 12.228 10.279 5.404 1.00 81.19 209 GLY A O 1
ATOM 1534 N N . HIS A 1 210 ? 10.358 10.966 4.364 1.00 84.38 210 HIS A N 1
ATOM 1535 C CA . HIS A 1 210 ? 10.416 12.372 4.754 1.00 84.38 210 HIS A CA 1
ATOM 1536 C C . HIS A 1 210 ? 9.004 12.964 4.887 1.00 84.38 210 HIS A C 1
ATOM 1538 O O . HIS A 1 210 ? 8.042 12.435 4.334 1.00 84.38 210 HIS A O 1
ATOM 1544 N N . ALA A 1 211 ? 8.907 14.096 5.585 1.00 83.38 211 ALA A N 1
ATOM 1545 C CA . ALA A 1 211 ? 7.732 14.963 5.601 1.00 83.38 211 ALA A CA 1
ATOM 1546 C C . ALA A 1 211 ? 8.094 16.318 4.973 1.00 83.38 211 ALA A C 1
ATOM 1548 O O . ALA A 1 211 ? 9.269 16.684 4.927 1.00 83.38 211 ALA A O 1
ATOM 1549 N N . ASP A 1 212 ? 7.094 17.038 4.478 1.00 87.69 212 ASP A N 1
ATOM 1550 C CA . 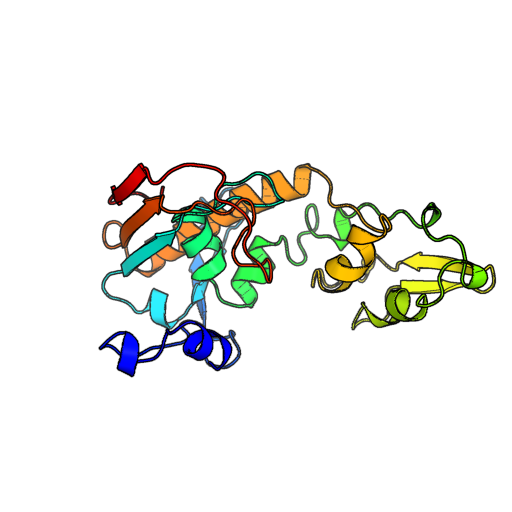ASP A 1 212 ? 7.243 18.378 3.899 1.00 87.69 212 ASP A CA 1
ATOM 1551 C C . ASP A 1 212 ? 6.270 19.348 4.593 1.00 87.69 212 ASP A C 1
ATOM 1553 O O . ASP A 1 212 ? 5.517 18.942 5.484 1.00 87.69 212 ASP A O 1
ATOM 1557 N N . VAL A 1 213 ? 6.283 20.622 4.202 1.00 90.75 213 VAL A N 1
ATOM 1558 C CA . VAL A 1 213 ? 5.373 21.652 4.711 1.00 90.75 213 VAL A CA 1
ATOM 1559 C C . VAL A 1 213 ? 3.916 21.178 4.580 1.00 90.75 213 VAL A C 1
ATOM 1561 O O . VAL A 1 213 ? 3.517 20.730 3.500 1.00 90.75 213 VAL A O 1
ATOM 1564 N N . PRO A 1 214 ? 3.105 21.280 5.652 1.00 91.31 214 PRO A N 1
ATOM 1565 C CA . PRO A 1 214 ? 1.708 20.879 5.603 1.00 91.31 214 PRO A CA 1
ATOM 1566 C C . PRO A 1 214 ? 0.923 21.582 4.497 1.00 91.31 214 PRO A C 1
ATOM 1568 O O . PRO A 1 214 ? 1.006 22.800 4.339 1.00 91.31 214 PRO A O 1
ATOM 1571 N N . ILE A 1 215 ? 0.111 20.817 3.766 1.00 91.44 215 ILE A N 1
ATOM 1572 C CA . ILE A 1 215 ? -0.703 21.345 2.659 1.00 91.44 215 ILE A CA 1
ATOM 1573 C C . ILE A 1 215 ? -2.047 21.918 3.115 1.00 91.44 215 ILE A C 1
ATOM 1575 O O . ILE A 1 215 ? -2.673 22.676 2.375 1.00 91.44 215 ILE A O 1
ATOM 1579 N N . VAL A 1 216 ? -2.494 21.580 4.328 1.00 88.19 216 VAL A N 1
ATOM 1580 C CA . VAL A 1 216 ? -3.676 22.180 4.960 1.00 88.19 216 VAL A CA 1
ATOM 1581 C C . VAL A 1 216 ? -3.385 22.552 6.417 1.00 88.19 216 VAL A C 1
ATOM 1583 O O . VAL A 1 216 ? -2.587 21.875 7.072 1.00 88.19 216 VAL A O 1
ATOM 1586 N N . PRO A 1 217 ? -4.022 23.617 6.943 1.00 84.81 217 PRO A N 1
ATOM 1587 C CA . PRO A 1 217 ? -3.920 23.971 8.355 1.00 84.81 217 PRO A CA 1
ATOM 1588 C C . PRO A 1 217 ? -4.555 22.894 9.243 1.00 84.81 217 PRO A C 1
ATOM 1590 O O . PRO A 1 217 ? -5.295 22.033 8.768 1.00 84.81 217 PRO A O 1
ATOM 1593 N N . HIS A 1 218 ? -4.314 22.968 10.552 1.00 91.56 218 HIS A N 1
ATOM 1594 C CA . HIS A 1 218 ? -4.980 22.086 11.508 1.00 91.56 218 HIS A CA 1
ATOM 1595 C C . HIS A 1 218 ? -6.502 22.275 11.453 1.00 91.56 218 HIS A C 1
ATOM 1597 O O . HIS A 1 218 ? -7.019 23.334 11.807 1.00 91.56 218 HIS A O 1
ATOM 1603 N N . LEU A 1 219 ? -7.216 21.230 11.039 1.00 93.00 219 LEU A N 1
ATOM 1604 C CA . LEU A 1 219 ? -8.680 21.190 11.021 1.00 93.00 219 LEU A CA 1
ATOM 1605 C C . LEU A 1 219 ? -9.246 20.512 12.276 1.00 93.00 219 LEU A C 1
ATOM 1607 O O . LEU A 1 219 ? -10.426 20.667 12.578 1.00 93.00 219 LEU A O 1
ATOM 1611 N N . GLY A 1 220 ? -8.398 19.800 13.025 1.00 94.62 220 GLY A N 1
ATOM 1612 C CA . GLY A 1 220 ? -8.740 19.178 14.300 1.00 94.62 220 GLY A CA 1
ATOM 1613 C C . GLY A 1 220 ? -8.801 17.655 14.227 1.00 94.62 220 GLY A C 1
ATOM 1614 O O . GLY A 1 220 ? -8.088 17.021 13.447 1.00 94.62 220 GLY A O 1
ATOM 1615 N N . ILE A 1 221 ? -9.624 17.073 15.097 1.00 95.19 221 ILE A N 1
ATOM 1616 C CA . ILE A 1 221 ? -9.791 15.626 15.248 1.00 95.19 221 ILE A CA 1
ATOM 1617 C C . ILE A 1 221 ? -11.240 15.277 14.922 1.00 95.19 221 ILE A C 1
ATOM 1619 O O . ILE A 1 221 ? -12.165 15.864 15.484 1.00 95.19 221 ILE A O 1
ATOM 1623 N N . PHE A 1 222 ? -11.423 14.302 14.041 1.00 94.44 222 PHE A N 1
ATOM 1624 C CA . PHE A 1 222 ? -12.722 13.781 13.637 1.00 94.44 222 PHE A CA 1
ATOM 1625 C C . PHE A 1 222 ? -12.898 12.373 14.189 1.00 94.44 222 PHE A C 1
ATOM 1627 O O . PHE A 1 222 ? -11.962 11.577 14.160 1.00 94.44 222 PHE A O 1
ATOM 1634 N N . ALA A 1 223 ? -14.097 12.061 14.671 1.00 95.56 223 ALA A N 1
ATOM 1635 C CA . ALA A 1 223 ? -14.438 10.731 15.151 1.00 95.56 223 ALA A CA 1
ATOM 1636 C C . ALA A 1 223 ? -15.699 10.220 14.454 1.00 95.56 223 ALA A C 1
ATOM 1638 O O . ALA A 1 223 ? -16.639 10.985 14.237 1.00 95.56 223 ALA A O 1
ATOM 1639 N N . SER A 1 224 ? -15.707 8.938 14.102 1.00 95.06 224 SER A N 1
ATOM 1640 C CA . SER A 1 224 ? -16.803 8.290 13.381 1.00 95.06 224 SER A CA 1
ATOM 1641 C C . SER A 1 224 ? -16.889 6.806 13.745 1.00 95.06 224 SER A C 1
ATOM 1643 O O . SER A 1 224 ? -15.921 6.212 14.222 1.00 95.06 224 SER A O 1
ATOM 1645 N N . THR A 1 225 ? -18.050 6.203 13.510 1.00 94.00 225 THR A N 1
ATOM 1646 C CA . THR A 1 225 ? -18.230 4.740 13.486 1.00 94.00 225 THR A CA 1
ATOM 1647 C C . THR A 1 225 ? -18.124 4.165 12.071 1.00 94.00 225 THR A C 1
ATOM 1649 O O . THR A 1 225 ? -18.293 2.967 11.891 1.00 94.00 225 THR A O 1
ATOM 1652 N N . ASP A 1 226 ? -17.885 5.023 11.081 1.00 91.75 226 ASP A N 1
ATOM 1653 C CA . ASP A 1 226 ? -17.667 4.693 9.671 1.00 91.75 226 ASP A CA 1
ATOM 1654 C C . ASP A 1 226 ? -16.237 5.083 9.266 1.00 91.75 226 ASP A C 1
ATOM 1656 O O . ASP A 1 226 ? -15.703 6.080 9.773 1.00 91.75 226 ASP A O 1
ATOM 1660 N N . ALA A 1 227 ? -15.624 4.299 8.381 1.00 87.62 227 ALA A N 1
ATOM 1661 C CA . ALA A 1 227 ? -14.266 4.493 7.902 1.00 87.62 227 ALA A CA 1
ATOM 1662 C C . ALA A 1 227 ? -14.213 5.685 6.934 1.00 87.62 227 ALA A C 1
ATOM 1664 O O . ALA A 1 227 ? -14.624 5.584 5.779 1.00 87.62 227 ALA A O 1
ATOM 1665 N N . VAL A 1 228 ? -13.668 6.812 7.407 1.00 73.06 228 VAL A N 1
ATOM 1666 C CA . VAL A 1 228 ? -13.475 8.052 6.625 1.00 73.06 228 VAL A CA 1
ATOM 1667 C C . VAL A 1 228 ? -12.003 8.359 6.399 1.00 73.06 228 VAL A C 1
ATOM 1669 O O . VAL A 1 228 ? -11.207 8.186 7.355 1.00 73.06 228 VAL A O 1
#

Foldseek 3Di:
DVVCVVVQVPCVSVVHHDDPQCDDQQPAWDKFADCVQPQDRIATFRNNLLPALFAEAEAEWAAAPLGDTDFQLLCQLQVRGTPVRNCVLLVFVPCCQFCLNQKDFDQVLQPFCVVPVPCVCLQVQDPVSQWDQDPVRTIGGPSVPDRRPCSNCVPCVVSVRIDRDNVNSVSSSSSSNSSSVRSCVSSDPLRYKYKYWHDQHFHHDPVDPDGDGRPDHGPGIDIDSDTD

Organism: NCBI:txid408172

InterPro domains:
  IPR007160 Domain of unknown function DUF362 [PF04015] (3-228)

Secondary structure (DSSP, 8-state):
-HHHHHTT-SHHHHSS----TT-TTS--EEEEE-TT-SS-SEEEEEHHHHT-SSEEEEEEEE--TTSPPBSHHHIIIIITB-HHHHHHHTTTT-TTTSHHHH-EE-GGG---STT-TTTHHHHHT-TT--EEE-TTS-EEE-GGG-----TTHHHHGGGTSEE--HHHHHHHHHHHHHHHHHHHHHH-TT-EEEEEEEEEEESS-TTSS---S-SB---EEEEESS--

Sequence (228 aa):
LLTAERNGYSSATLGCPFICADGFIGTNDFRVDIPEGYILKEAYVAQAIAAADALIALTHFKGHSMGVIGGALKNLGIGAQSKRGKFNVHMGGHPTYGLGAAGVFHPENFKGKENTPDWEILEDCCPFGLYNINENDELEWDGDKCANCLGCFGVMGPRGLMDIPPVQFDAVDAAIADACLGVEKAVGNGKVGYVNMAVDVSPACDCAGHADVPIVPHLGIFASTDAV

Radius of gyration: 19.64 Å; chains: 1; bounding box: 48×39×57 Å

pLDDT: mean 93.12, std 5.42, range [60.53, 98.56]